Protein AF-A0A672NLZ0-F1 (afdb_monomer)

Radius of gyration: 25.5 Å; Cα contacts (8 Å, |Δi|>4): 510; chains: 1; bounding box: 55×42×99 Å

Mean predicted aligned error: 9.46 Å

Nearest PDB structures (foldseek):
  3jvz-assembly2_B  TM=9.822E-01  e=1.689E-15  Homo sapiens
  8uq8-assembly1_A  TM=9.575E-01  e=1.116E-15  Homo sapiens
  8gbq-assembly1_A  TM=9.726E-01  e=2.712E-15  Homo sapiens
  8uq8-assembly2_a  TM=9.577E-01  e=2.556E-15  Homo sapiens
  8uqd-assembly1_B  TM=9.236E-01  e=5.202E-15  Homo sapiens

Sequence (333 aa):
MYSSMSNSVTIARKLMDSNIVVDAVIVGKADNTVLHGISYVTGGYCFKPENAKVALRLLETETVLSMELRAERTRVPVSSIKTEEDLTEIFATHGYDERPEIKLPAQITEKVARTENVLKKKIRESKSGRFMEKDKRILEELKSLHCDPHPYCSVYPSETDLTFWRIVMKGPPETPYENGTFELYCQFGHDYPVKPPVVRFYTPIYHCNINSVGRICHNIFDRNYSADVTMREILDAVYGLLILPEADDPLDSILAEEFLTSKELYEQAAKDDTAINAHQSMESIEKQYIGESDVEVPPHLVCPLSGKMFIDPVKAKGGYVYERRAIEEHLKT

InterPro domains:
  IPR000608 Ubiquitin-conjugating (UBC), catalytic core domain [PF00179] (137-272)
  IPR000608 Ubiquitin-conjugating (UBC), catalytic core domain [PS50127] (133-279)
  IPR003613 U-box domain [PF04564] (297-332)
  IPR003613 U-box domain [PS51698] (296-333)
  IPR013083 Zinc finger, RING/FYVE/PHD-type [G3DSA:3.30.40.10] (291-333)
  IPR016135 Ubiquitin-conjugating enzyme/RWD-like [G3DSA:3.10.110.10] (127-280)
  IPR016135 Ubiquitin-conjugating enzyme/RWD-like [SSF54495] (134-277)

Structure (mmCIF, N/CA/C/O backbone):
data_AF-A0A672NLZ0-F1
#
_entry.id   AF-A0A672NLZ0-F1
#
loop_
_atom_site.group_PDB
_atom_site.id
_atom_site.type_symbol
_atom_site.label_atom_id
_atom_site.label_alt_id
_atom_site.label_comp_id
_atom_site.label_asym_id
_atom_site.label_entity_id
_atom_site.label_seq_id
_atom_site.pdbx_PDB_ins_code
_atom_site.Cartn_x
_atom_site.Cartn_y
_atom_site.Cartn_z
_atom_site.occupancy
_atom_site.B_iso_or_equiv
_atom_site.auth_seq_id
_atom_site.auth_comp_id
_atom_site.auth_asym_id
_atom_site.auth_atom_id
_atom_site.pdbx_PDB_model_num
ATOM 1 N N . MET A 1 1 ? 5.585 22.380 -51.845 1.00 35.00 1 MET A N 1
ATOM 2 C CA . MET A 1 1 ? 6.293 22.328 -50.550 1.00 35.00 1 MET A CA 1
ATOM 3 C C . MET A 1 1 ? 5.447 21.514 -49.582 1.00 35.00 1 MET A C 1
ATOM 5 O O . MET A 1 1 ? 4.623 22.082 -48.885 1.00 35.00 1 MET A O 1
ATOM 9 N N . TYR A 1 2 ? 5.586 20.190 -49.591 1.00 37.88 2 TYR A N 1
ATOM 10 C CA . TYR A 1 2 ? 5.078 19.345 -48.511 1.00 37.88 2 TYR A CA 1
ATOM 11 C C . TYR A 1 2 ? 6.315 18.841 -47.782 1.00 37.88 2 TYR A C 1
ATOM 13 O O . TYR A 1 2 ? 7.053 18.020 -48.321 1.00 37.88 2 TYR A O 1
ATOM 21 N N . SER A 1 3 ? 6.597 19.424 -46.617 1.00 44.62 3 SER A N 1
ATOM 22 C CA . SER A 1 3 ? 7.550 18.835 -45.684 1.00 44.62 3 SER A CA 1
ATOM 23 C C . SER A 1 3 ? 6.984 17.470 -45.308 1.00 44.62 3 SER A C 1
ATOM 25 O O . SER A 1 3 ? 5.893 17.387 -44.743 1.00 44.62 3 SER A O 1
ATOM 27 N N . SER A 1 4 ? 7.665 16.408 -45.729 1.00 48.19 4 SER A N 1
ATOM 28 C CA . SER A 1 4 ? 7.400 15.045 -45.290 1.00 48.19 4 SER A CA 1
ATOM 29 C C . SER A 1 4 ? 7.586 15.023 -43.776 1.00 48.19 4 SER A C 1
ATOM 31 O O . SER A 1 4 ? 8.718 14.908 -43.313 1.00 48.19 4 SER A O 1
ATOM 33 N N . MET A 1 5 ? 6.504 15.174 -43.002 1.00 53.72 5 MET A N 1
ATOM 34 C CA . MET A 1 5 ? 6.540 14.878 -41.570 1.00 53.72 5 MET A CA 1
ATOM 35 C C . MET A 1 5 ? 7.199 13.508 -41.408 1.00 53.72 5 MET A C 1
ATOM 37 O O . MET A 1 5 ? 6.795 12.557 -42.083 1.00 53.72 5 MET A O 1
ATOM 41 N N . SER A 1 6 ? 8.236 13.420 -40.567 1.00 62.84 6 SER A N 1
ATOM 42 C CA . SER A 1 6 ? 8.883 12.142 -40.262 1.00 62.84 6 SER A CA 1
ATOM 43 C C . SER A 1 6 ? 7.812 11.104 -39.911 1.00 62.84 6 SER A C 1
ATOM 45 O O . SER A 1 6 ? 6.769 11.432 -39.323 1.00 62.84 6 SER A O 1
ATOM 47 N N . ASN A 1 7 ? 8.041 9.851 -40.311 1.00 83.75 7 ASN A N 1
ATOM 48 C CA . ASN A 1 7 ? 7.097 8.761 -40.072 1.00 83.75 7 ASN A CA 1
ATOM 49 C C . ASN A 1 7 ? 6.734 8.679 -38.573 1.00 83.75 7 ASN A C 1
ATOM 51 O O . ASN A 1 7 ? 5.566 8.534 -38.226 1.00 83.75 7 ASN A O 1
ATOM 55 N N . SER A 1 8 ? 7.713 8.910 -37.693 1.00 89.88 8 SER A N 1
ATOM 56 C CA . SER A 1 8 ? 7.569 8.934 -36.231 1.00 89.88 8 SER A CA 1
ATOM 57 C C . SER A 1 8 ? 6.553 9.975 -35.736 1.00 89.88 8 SER A C 1
ATOM 59 O O . SER A 1 8 ? 5.600 9.622 -35.044 1.00 89.88 8 SER A O 1
ATOM 61 N N . VAL A 1 9 ? 6.694 11.241 -36.143 1.00 92.31 9 VAL A N 1
ATOM 62 C CA . VAL A 1 9 ? 5.787 12.346 -35.775 1.00 92.31 9 VAL A CA 1
ATOM 63 C C . VAL A 1 9 ? 4.374 12.090 -36.286 1.00 92.31 9 VAL A C 1
ATOM 65 O O . VAL A 1 9 ? 3.392 12.302 -35.574 1.00 92.31 9 VAL A O 1
ATOM 68 N N . THR A 1 10 ? 4.258 11.602 -37.521 1.00 92.31 10 THR A N 1
ATOM 69 C CA . THR A 1 10 ? 2.957 11.277 -38.117 1.00 92.31 10 THR A CA 1
ATOM 70 C C . THR A 1 10 ? 2.264 10.151 -37.349 1.00 92.31 10 THR A C 1
ATOM 72 O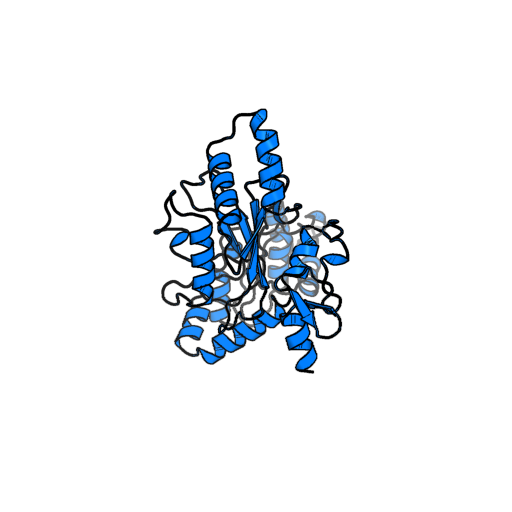 O . THR A 1 10 ? 1.060 10.231 -37.103 1.00 92.31 10 THR A O 1
ATOM 75 N N . ILE A 1 11 ? 3.011 9.116 -36.951 1.00 92.62 11 ILE A N 1
ATOM 76 C CA . ILE A 1 11 ? 2.509 8.015 -36.121 1.00 92.62 11 ILE A CA 1
ATOM 77 C C . ILE A 1 11 ? 2.071 8.540 -34.751 1.00 92.62 11 ILE A C 1
ATOM 79 O O . ILE A 1 11 ? 0.938 8.280 -34.352 1.00 92.62 11 ILE A O 1
ATOM 83 N N . ALA A 1 12 ? 2.916 9.321 -34.071 1.00 93.25 12 ALA A N 1
ATOM 84 C CA . ALA A 1 12 ? 2.621 9.878 -32.752 1.00 93.25 12 ALA A CA 1
ATOM 85 C C . ALA A 1 12 ? 1.300 10.659 -32.754 1.00 93.25 12 ALA A C 1
ATOM 87 O O . ALA A 1 12 ? 0.401 10.373 -31.968 1.00 93.25 12 ALA A O 1
ATOM 88 N N . ARG A 1 13 ? 1.140 11.584 -33.710 1.00 92.88 13 ARG A N 1
ATOM 89 C CA . ARG A 1 13 ? -0.074 12.401 -33.841 1.00 92.88 13 ARG A CA 1
ATOM 90 C C . ARG A 1 13 ? -1.315 11.549 -34.095 1.00 92.88 13 ARG A C 1
ATOM 92 O O . ARG A 1 13 ? -2.328 11.758 -33.442 1.00 92.88 13 ARG A O 1
ATOM 99 N N . LYS A 1 14 ? -1.228 10.545 -34.978 1.00 93.88 14 LYS A N 1
ATOM 100 C CA . LYS A 1 14 ? -2.346 9.622 -35.244 1.00 93.88 14 LYS A CA 1
ATOM 101 C C . LYS A 1 14 ? -2.762 8.831 -34.005 1.00 93.88 14 LYS A C 1
ATOM 103 O O . LYS A 1 14 ? -3.958 8.640 -33.797 1.00 93.88 14 LYS A O 1
ATOM 108 N N . LEU A 1 15 ? -1.801 8.367 -33.206 1.00 94.44 15 LEU A N 1
ATOM 109 C CA . LEU A 1 15 ? -2.075 7.654 -31.956 1.00 94.44 15 LEU A CA 1
ATOM 110 C 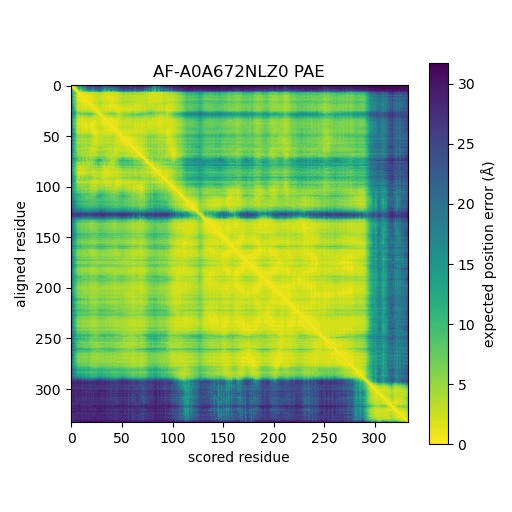C . LEU A 1 15 ? -2.774 8.573 -30.949 1.00 94.44 15 LEU A C 1
ATOM 112 O O . LEU A 1 15 ? -3.808 8.195 -30.402 1.00 94.44 15 LEU A O 1
ATOM 116 N N . MET A 1 16 ? -2.276 9.803 -30.784 1.00 92.50 16 MET A N 1
ATOM 117 C CA . MET A 1 16 ? -2.886 10.806 -29.907 1.00 92.50 16 MET A CA 1
ATOM 118 C C . MET A 1 16 ? -4.312 11.173 -30.350 1.00 92.50 16 MET A C 1
ATOM 120 O O . MET A 1 16 ? -5.226 11.148 -29.528 1.00 92.50 16 MET A O 1
ATOM 124 N N . ASP A 1 17 ? -4.519 11.448 -31.643 1.00 93.38 17 ASP A N 1
ATOM 125 C CA . ASP A 1 17 ? -5.833 11.777 -32.219 1.00 93.38 17 ASP A CA 1
ATOM 126 C C . ASP A 1 17 ? -6.831 10.615 -32.071 1.00 93.38 17 ASP A C 1
ATOM 128 O O . ASP A 1 17 ? -8.032 10.831 -31.916 1.00 93.38 17 ASP A O 1
ATOM 132 N N . SER A 1 18 ? -6.332 9.375 -32.080 1.00 94.69 18 SER A N 1
ATOM 133 C CA . SER A 1 18 ? -7.137 8.160 -31.897 1.00 94.69 18 SER A CA 1
ATOM 134 C C . SER A 1 18 ? -7.310 7.759 -30.428 1.00 94.69 18 SER A C 1
ATOM 136 O O . SER A 1 18 ? -7.920 6.726 -30.159 1.00 94.69 18 SER A O 1
ATOM 138 N N . ASN A 1 19 ? -6.782 8.542 -29.478 1.00 91.50 19 ASN A N 1
ATOM 139 C CA . ASN A 1 19 ? -6.776 8.226 -28.048 1.00 91.50 19 ASN A CA 1
ATOM 140 C C . ASN A 1 19 ? -6.149 6.848 -27.728 1.00 91.50 19 ASN A C 1
ATOM 142 O O . ASN A 1 19 ? -6.599 6.143 -26.825 1.00 91.50 19 ASN A O 1
ATOM 146 N N . ILE A 1 20 ? -5.120 6.456 -28.484 1.00 92.69 20 ILE A N 1
ATOM 147 C CA . ILE A 1 20 ? -4.376 5.210 -28.279 1.00 92.69 20 ILE A CA 1
ATOM 148 C C . ILE A 1 20 ? -3.151 5.514 -27.422 1.00 92.69 20 ILE A C 1
ATOM 150 O O . ILE A 1 20 ? -2.312 6.327 -27.806 1.00 92.69 20 ILE A O 1
ATOM 154 N N . VAL A 1 21 ? -3.049 4.826 -26.287 1.00 92.00 21 VAL A N 1
ATOM 155 C CA . VAL A 1 21 ? -1.892 4.871 -25.388 1.00 92.00 21 VAL A CA 1
ATOM 156 C C . VAL A 1 21 ? -0.903 3.783 -25.794 1.00 92.00 21 VAL A C 1
ATOM 158 O O . VAL A 1 21 ? -1.310 2.648 -26.042 1.00 92.00 21 VAL A O 1
ATOM 161 N N . VAL A 1 22 ? 0.385 4.123 -25.875 1.00 93.00 22 VAL A N 1
ATOM 162 C CA . VAL A 1 22 ? 1.449 3.169 -26.208 1.00 93.00 22 VAL A CA 1
ATOM 163 C C . VAL A 1 22 ? 2.434 3.073 -25.058 1.00 93.00 22 VAL A C 1
ATOM 165 O O . VAL A 1 22 ? 3.076 4.061 -24.715 1.00 93.00 22 VAL A O 1
ATOM 168 N N . ASP A 1 23 ? 2.590 1.865 -24.524 1.00 93.88 23 ASP A N 1
ATOM 169 C CA . ASP A 1 23 ? 3.724 1.524 -23.673 1.00 93.88 23 ASP A CA 1
ATOM 170 C C . ASP A 1 23 ? 4.810 0.832 -24.503 1.00 93.88 23 ASP A C 1
ATOM 172 O O . ASP A 1 23 ? 4.516 0.045 -25.409 1.00 93.88 23 ASP A O 1
ATOM 176 N N . ALA A 1 24 ? 6.070 1.097 -24.177 1.00 94.06 24 ALA A N 1
ATOM 177 C CA . ALA A 1 24 ? 7.224 0.495 -24.826 1.00 94.06 24 ALA A CA 1
ATOM 178 C C . ALA A 1 24 ? 8.166 -0.134 -23.798 1.00 94.06 24 ALA A C 1
ATOM 180 O O . ALA A 1 24 ? 8.441 0.435 -22.747 1.00 94.06 24 ALA A O 1
ATOM 181 N N . VAL A 1 25 ? 8.713 -1.301 -24.133 1.00 93.69 25 VAL A N 1
ATOM 182 C CA . VAL A 1 25 ? 9.798 -1.937 -23.379 1.00 93.69 25 VAL A CA 1
ATOM 183 C C . VAL A 1 25 ? 10.977 -2.105 -24.327 1.00 93.69 25 VAL A C 1
ATOM 185 O O . VAL A 1 25 ? 10.913 -2.870 -25.291 1.00 93.69 25 VAL A O 1
ATOM 188 N N . ILE A 1 26 ? 12.050 -1.358 -24.084 1.00 92.25 26 ILE A N 1
ATOM 189 C CA . ILE A 1 26 ? 13.257 -1.383 -24.904 1.00 92.25 26 ILE A CA 1
ATOM 190 C C . ILE A 1 26 ? 14.138 -2.545 -24.458 1.00 92.25 26 ILE A C 1
ATOM 192 O O . ILE A 1 26 ? 14.679 -2.549 -23.355 1.00 92.25 26 ILE A O 1
ATOM 196 N N . VAL A 1 27 ? 14.313 -3.522 -25.347 1.00 89.62 27 VAL A N 1
ATOM 197 C CA . VAL A 1 27 ? 15.207 -4.663 -25.132 1.00 89.62 27 VAL A CA 1
ATOM 198 C C . VAL A 1 27 ? 16.493 -4.450 -25.926 1.00 89.62 27 VAL A C 1
ATOM 200 O O . VAL A 1 27 ? 16.474 -4.381 -27.154 1.00 89.62 27 VAL A O 1
ATOM 203 N N . GLY A 1 28 ? 17.626 -4.369 -25.227 1.00 85.62 28 GLY A N 1
ATOM 204 C CA . GLY A 1 28 ? 18.952 -4.244 -25.832 1.00 85.62 28 GLY A CA 1
ATOM 205 C C . GLY A 1 28 ? 19.757 -3.058 -25.305 1.00 85.62 28 GLY A C 1
ATOM 206 O O . GLY A 1 28 ? 19.356 -2.355 -24.384 1.00 85.62 28 GLY A O 1
ATOM 207 N N . LYS A 1 29 ? 20.943 -2.849 -25.890 1.00 84.19 29 LYS A N 1
ATOM 208 C CA . LYS A 1 29 ? 21.896 -1.827 -25.422 1.00 84.19 29 LYS A CA 1
ATOM 209 C C . LYS A 1 29 ? 21.598 -0.427 -25.961 1.00 84.19 29 LYS A C 1
ATOM 211 O O . LYS A 1 29 ? 21.899 0.553 -25.288 1.00 84.19 29 LYS A O 1
ATOM 216 N N . ALA A 1 30 ? 21.012 -0.333 -27.154 1.00 85.88 30 ALA A N 1
ATOM 217 C CA . ALA A 1 30 ? 20.732 0.942 -27.806 1.00 85.88 30 ALA A CA 1
ATOM 218 C C . ALA A 1 30 ? 19.633 1.722 -27.070 1.00 85.88 30 ALA A C 1
ATOM 220 O O . ALA A 1 30 ? 18.714 1.132 -26.500 1.00 85.88 30 ALA A O 1
ATOM 221 N N . ASP A 1 31 ? 19.741 3.047 -27.072 1.00 87.12 31 ASP A N 1
ATOM 222 C CA . ASP A 1 31 ? 18.651 3.926 -26.658 1.00 87.12 31 ASP A CA 1
ATOM 223 C C . ASP A 1 31 ? 17.711 4.210 -27.822 1.00 87.12 31 ASP A C 1
ATOM 225 O O . ASP A 1 31 ? 18.134 4.265 -28.978 1.00 87.12 31 ASP A O 1
ATOM 229 N N . ASN A 1 32 ? 16.429 4.394 -27.513 1.00 89.81 32 ASN A N 1
ATOM 230 C CA . ASN A 1 32 ? 15.434 4.806 -28.493 1.00 89.81 32 ASN A CA 1
ATOM 231 C C . ASN A 1 32 ? 14.605 5.967 -27.939 1.00 89.81 32 ASN A C 1
ATOM 233 O O . ASN A 1 32 ? 13.499 5.796 -27.424 1.00 89.81 32 ASN A O 1
ATOM 237 N N . THR A 1 33 ? 15.178 7.162 -28.056 1.00 92.31 33 THR A N 1
ATOM 238 C CA . THR A 1 33 ? 14.593 8.412 -27.556 1.00 92.31 33 THR A CA 1
ATOM 239 C C . THR A 1 33 ? 13.315 8.794 -28.304 1.00 92.31 33 THR A C 1
ATOM 241 O O . THR A 1 33 ? 12.409 9.372 -27.710 1.00 92.31 33 THR A O 1
ATOM 244 N N . VAL A 1 34 ? 13.192 8.408 -29.579 1.00 92.62 34 VAL A N 1
ATOM 245 C CA . VAL A 1 34 ? 11.989 8.643 -30.390 1.00 92.62 34 VAL A CA 1
ATOM 246 C C . VAL A 1 34 ? 10.827 7.779 -29.904 1.00 92.62 34 VAL A C 1
ATOM 248 O O . VAL A 1 34 ? 9.740 8.298 -29.671 1.00 92.62 34 VAL A O 1
ATOM 251 N N . LEU A 1 35 ? 11.037 6.473 -29.707 1.00 92.56 35 LEU A N 1
ATOM 252 C CA . LEU A 1 35 ? 10.001 5.572 -29.187 1.00 92.56 35 LEU A CA 1
ATOM 253 C C . LEU A 1 35 ? 9.605 5.936 -27.750 1.00 92.56 35 LEU A C 1
ATOM 255 O O . LEU A 1 35 ? 8.423 5.877 -27.406 1.00 92.56 35 LEU A O 1
ATOM 259 N N . HIS A 1 36 ? 10.571 6.385 -26.943 1.00 94.06 36 HIS A N 1
ATOM 260 C CA . HIS A 1 36 ? 10.286 7.001 -25.652 1.00 94.06 36 HIS A CA 1
ATOM 261 C C . HIS A 1 36 ? 9.351 8.211 -25.802 1.00 94.06 36 HIS A C 1
ATOM 263 O O . HIS A 1 36 ? 8.292 8.244 -25.179 1.00 94.06 36 HIS A O 1
ATOM 269 N N . GLY A 1 37 ? 9.694 9.166 -26.674 1.00 93.00 37 GLY A N 1
ATOM 270 C CA . GLY A 1 37 ? 8.865 10.340 -26.943 1.00 93.00 37 GLY A CA 1
ATOM 271 C C . GLY A 1 37 ? 7.445 9.975 -27.381 1.00 93.00 37 GLY A C 1
ATOM 272 O O . GLY A 1 37 ? 6.489 10.534 -26.855 1.00 93.00 37 GLY A O 1
ATOM 273 N N . ILE A 1 38 ? 7.287 8.994 -28.279 1.00 93.81 38 ILE A N 1
ATOM 274 C CA . ILE A 1 38 ? 5.971 8.502 -28.731 1.00 93.81 38 ILE A CA 1
ATOM 275 C C . ILE A 1 38 ? 5.153 7.942 -27.558 1.00 93.81 38 ILE A C 1
ATOM 277 O O . ILE A 1 38 ? 3.973 8.270 -27.413 1.00 93.81 38 ILE A O 1
ATOM 281 N N . SER A 1 39 ? 5.771 7.117 -26.713 1.00 94.12 39 SER A N 1
ATOM 282 C CA . SER A 1 39 ? 5.097 6.526 -25.549 1.00 94.12 39 SER A CA 1
ATOM 283 C C . SER A 1 39 ? 4.640 7.625 -24.586 1.00 94.12 39 SER A C 1
ATOM 285 O O . SER A 1 39 ? 3.473 7.682 -24.211 1.00 94.12 39 SER A O 1
ATOM 287 N N . TYR A 1 40 ? 5.515 8.592 -24.302 1.00 92.81 40 TYR A N 1
ATOM 288 C CA . TYR A 1 40 ? 5.210 9.713 -23.418 1.00 92.81 40 TYR A CA 1
ATOM 289 C C . TYR A 1 40 ? 4.053 10.586 -23.931 1.00 92.81 40 TYR A C 1
ATOM 291 O O . TYR A 1 40 ? 3.097 10.841 -23.199 1.00 92.81 40 TYR A O 1
ATOM 299 N N . VAL A 1 41 ? 4.088 11.034 -25.194 1.00 92.44 41 VAL A N 1
ATOM 300 C CA . VAL A 1 41 ? 3.054 11.949 -25.729 1.00 92.44 41 VAL A CA 1
ATOM 301 C C . VAL A 1 41 ? 1.689 11.282 -25.870 1.00 92.44 41 VAL A C 1
ATOM 303 O O . VAL A 1 41 ? 0.662 11.955 -25.795 1.00 92.44 41 VAL A O 1
ATOM 306 N N . THR A 1 42 ? 1.662 9.959 -26.037 1.00 92.38 42 THR A N 1
ATOM 307 C CA . THR A 1 42 ? 0.418 9.179 -26.021 1.00 92.38 42 THR A CA 1
ATOM 308 C C . THR A 1 42 ? -0.087 8.900 -24.601 1.00 92.38 42 THR A C 1
ATOM 310 O O . THR A 1 42 ? -1.201 8.410 -24.439 1.00 92.38 42 THR A O 1
ATOM 313 N N . GLY A 1 43 ? 0.677 9.273 -23.567 1.00 90.50 43 GLY A N 1
ATOM 314 C CA . GLY A 1 43 ? 0.341 9.078 -22.156 1.00 90.50 43 GLY A CA 1
ATOM 315 C C . GLY A 1 43 ? 0.707 7.696 -21.609 1.00 90.50 43 GLY A C 1
ATOM 316 O O . GLY A 1 43 ? 0.232 7.334 -20.534 1.00 90.50 43 GLY A O 1
ATOM 317 N N . GLY A 1 44 ? 1.503 6.922 -22.346 1.00 92.19 44 GLY A N 1
ATOM 318 C CA . GLY A 1 44 ? 2.040 5.639 -21.910 1.00 92.19 44 GLY A CA 1
ATOM 319 C C . GLY A 1 44 ? 3.423 5.782 -21.288 1.00 92.19 44 GLY A C 1
ATOM 320 O O . GLY A 1 44 ? 3.870 6.889 -20.977 1.00 92.19 44 GLY A O 1
ATOM 321 N N . TYR A 1 45 ? 4.086 4.651 -21.083 1.00 93.38 45 TYR A N 1
ATOM 322 C CA . TYR A 1 45 ? 5.367 4.543 -20.391 1.00 93.38 45 TYR A CA 1
ATOM 323 C C . TYR A 1 45 ? 6.409 3.857 -21.267 1.00 93.38 45 TYR A C 1
ATOM 325 O O . TYR A 1 45 ? 6.086 2.974 -22.059 1.00 93.38 45 TYR A O 1
ATOM 333 N N . CYS A 1 46 ? 7.670 4.243 -21.125 1.00 94.44 46 CYS A N 1
ATOM 334 C CA . CYS A 1 46 ? 8.769 3.630 -21.855 1.00 94.44 46 CYS A CA 1
ATOM 335 C C . CYS A 1 46 ? 9.839 3.141 -20.885 1.00 94.44 46 CYS A C 1
ATOM 337 O O . CYS A 1 46 ? 10.534 3.932 -20.254 1.00 94.44 46 CYS A O 1
ATOM 339 N N . PHE A 1 47 ? 9.985 1.825 -20.808 1.00 94.81 47 PHE A N 1
ATOM 340 C CA . PHE A 1 47 ? 10.874 1.142 -19.880 1.00 94.81 47 PHE A CA 1
ATOM 341 C C . PHE A 1 47 ? 12.114 0.624 -20.602 1.00 94.81 47 PHE A C 1
ATOM 343 O O . PHE A 1 47 ? 12.039 0.188 -21.754 1.00 94.81 47 PHE A O 1
ATOM 350 N N . LYS A 1 48 ? 13.246 0.573 -19.901 1.00 94.38 48 LYS A N 1
ATOM 351 C CA . LYS A 1 48 ? 14.463 -0.099 -20.375 1.00 94.38 48 LYS A CA 1
ATOM 352 C C . LYS A 1 48 ? 15.034 -0.976 -19.256 1.00 94.38 48 LYS A C 1
ATOM 354 O O . LYS A 1 48 ? 15.953 -0.552 -18.560 1.00 94.38 48 LYS A O 1
ATOM 359 N N . PRO A 1 49 ? 14.474 -2.179 -19.036 1.00 92.62 49 PRO A N 1
ATOM 360 C CA . PRO A 1 49 ? 14.953 -3.060 -17.980 1.00 92.62 49 PRO A CA 1
ATOM 361 C C . PRO A 1 49 ? 16.393 -3.508 -18.264 1.00 92.62 49 PRO A C 1
ATOM 363 O O . PRO A 1 49 ? 16.711 -3.966 -19.361 1.00 92.62 49 PRO A O 1
ATOM 366 N N . GLU A 1 50 ? 17.265 -3.409 -17.261 1.00 90.00 50 GLU A N 1
ATOM 367 C CA . GLU A 1 50 ? 18.698 -3.709 -17.410 1.00 90.00 50 GLU A CA 1
ATOM 368 C C . GLU A 1 50 ? 18.993 -5.206 -17.575 1.00 90.00 50 GLU A C 1
ATOM 370 O O . GLU A 1 50 ? 20.014 -5.602 -18.140 1.00 90.00 50 GLU A O 1
ATOM 375 N N . ASN A 1 51 ? 18.106 -6.057 -17.058 1.00 89.75 51 ASN A N 1
ATOM 376 C CA . ASN A 1 51 ? 18.248 -7.506 -17.067 1.00 89.75 51 ASN A CA 1
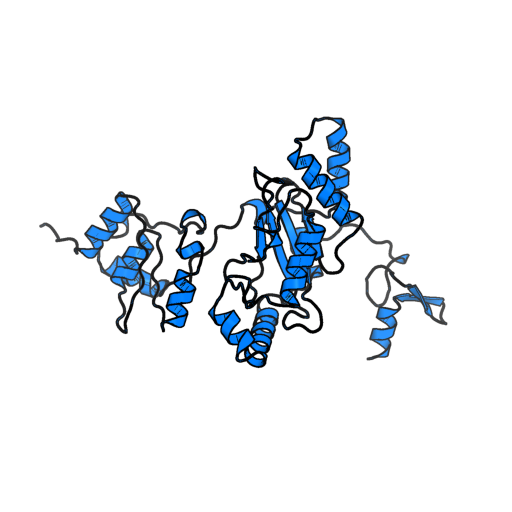ATOM 377 C C . ASN A 1 51 ? 16.871 -8.194 -16.994 1.00 89.75 51 ASN A C 1
ATOM 379 O O . ASN A 1 51 ? 15.842 -7.558 -16.756 1.00 89.75 51 ASN A O 1
ATOM 383 N N . ALA A 1 52 ? 16.857 -9.516 -17.191 1.00 87.25 52 ALA A N 1
ATOM 384 C CA . ALA A 1 52 ? 15.627 -10.311 -17.201 1.00 87.25 52 ALA A CA 1
ATOM 385 C C . ALA A 1 52 ? 14.845 -10.233 -15.876 1.00 87.25 52 ALA A C 1
ATOM 387 O O . ALA A 1 52 ? 13.620 -10.223 -15.891 1.00 87.25 52 ALA A O 1
ATOM 388 N N . LYS A 1 53 ? 15.548 -10.119 -14.743 1.00 85.19 53 LYS A N 1
ATOM 389 C CA . LYS A 1 53 ? 14.964 -10.022 -13.400 1.00 85.19 53 LYS A CA 1
ATOM 390 C C . LYS A 1 53 ? 14.143 -8.733 -13.244 1.00 85.19 53 LYS A C 1
ATOM 392 O O . LYS A 1 53 ? 12.998 -8.781 -12.808 1.00 85.19 53 LYS A O 1
ATOM 397 N N . VAL A 1 54 ? 14.689 -7.596 -13.682 1.00 87.06 54 VAL A N 1
ATOM 398 C CA . VAL A 1 54 ? 13.975 -6.303 -13.700 1.00 87.06 54 VAL A CA 1
ATOM 399 C C . VAL A 1 54 ? 12.796 -6.334 -14.677 1.00 87.06 54 VAL A C 1
ATOM 401 O O . VAL A 1 54 ? 11.717 -5.845 -14.352 1.00 87.06 54 VAL A O 1
ATOM 404 N N . ALA A 1 55 ? 12.970 -6.947 -15.852 1.00 88.44 55 ALA A N 1
ATOM 405 C CA . ALA A 1 55 ? 11.900 -7.061 -16.843 1.00 88.44 55 ALA A CA 1
ATOM 406 C C . ALA A 1 55 ? 10.703 -7.882 -16.331 1.00 88.44 55 ALA A C 1
ATOM 408 O O . ALA A 1 55 ? 9.560 -7.496 -16.563 1.00 88.44 55 ALA A O 1
ATOM 409 N N . LEU A 1 56 ? 10.952 -8.987 -15.619 1.00 85.19 56 LEU A N 1
ATOM 410 C CA . LEU A 1 56 ? 9.893 -9.810 -15.027 1.00 85.19 56 LEU A CA 1
ATOM 411 C C . LEU A 1 56 ? 9.112 -9.038 -13.956 1.00 85.19 56 LEU A C 1
ATOM 413 O O . LEU A 1 56 ? 7.892 -8.960 -14.058 1.00 85.19 56 LEU A O 1
ATOM 417 N N . ARG A 1 57 ? 9.799 -8.363 -13.021 1.00 83.94 57 ARG A N 1
ATOM 418 C CA . ARG A 1 57 ? 9.147 -7.517 -11.997 1.00 83.94 57 ARG A CA 1
ATOM 419 C C . ARG A 1 57 ? 8.253 -6.440 -12.595 1.00 83.94 57 ARG A C 1
ATOM 421 O O . ARG A 1 57 ? 7.162 -6.166 -12.095 1.00 83.94 57 ARG A O 1
ATOM 428 N N . LEU A 1 58 ? 8.718 -5.817 -13.676 1.00 88.12 58 LEU A N 1
ATOM 429 C CA . LEU A 1 58 ? 7.937 -4.819 -14.392 1.00 88.12 58 LEU A CA 1
ATOM 430 C C . LEU A 1 58 ? 6.633 -5.428 -14.931 1.00 88.12 58 LEU A C 1
ATOM 432 O O . LEU A 1 58 ? 5.567 -4.848 -14.750 1.00 88.12 58 LEU A O 1
ATOM 436 N N . LEU A 1 59 ? 6.702 -6.605 -15.556 1.00 86.56 59 LEU A N 1
ATOM 437 C CA . LEU A 1 59 ? 5.528 -7.283 -16.115 1.00 86.56 59 LEU A CA 1
ATOM 438 C C . LEU A 1 59 ? 4.583 -7.852 -15.046 1.00 86.56 59 LEU A C 1
ATOM 440 O O . LEU A 1 59 ? 3.398 -8.007 -15.317 1.00 86.56 59 LEU A O 1
ATOM 444 N N . GLU A 1 60 ? 5.074 -8.121 -13.839 1.00 83.62 60 GLU A N 1
ATOM 445 C CA . GLU A 1 60 ? 4.257 -8.527 -12.685 1.00 83.62 60 GLU A CA 1
ATOM 446 C C . GLU A 1 60 ? 3.539 -7.336 -12.012 1.00 83.62 60 GLU A C 1
ATOM 448 O O . GLU A 1 60 ? 2.651 -7.520 -11.177 1.00 83.62 60 GLU A O 1
ATOM 453 N N . THR A 1 61 ? 3.879 -6.094 -12.376 1.00 85.12 61 THR A N 1
ATOM 454 C CA . THR A 1 61 ? 3.312 -4.893 -11.751 1.00 85.12 61 THR A CA 1
ATOM 455 C C . THR A 1 61 ? 1.887 -4.617 -12.244 1.00 85.12 61 THR A C 1
ATOM 457 O O . THR A 1 61 ? 1.634 -4.428 -13.432 1.00 85.12 61 THR A O 1
ATOM 460 N N . GLU A 1 62 ? 0.930 -4.492 -11.322 1.00 87.00 62 GLU A N 1
ATOM 461 C CA . GLU A 1 62 ? -0.491 -4.302 -11.660 1.00 87.00 62 GLU A CA 1
ATOM 462 C C . GLU A 1 62 ? -0.767 -3.032 -12.463 1.00 87.00 62 GLU A C 1
ATOM 464 O O . GLU A 1 62 ? -1.615 -3.036 -13.352 1.00 87.00 62 GLU A O 1
ATOM 469 N N . THR A 1 63 ? -0.045 -1.948 -12.178 1.00 90.25 63 THR A N 1
ATOM 470 C CA . THR A 1 63 ? -0.186 -0.701 -12.931 1.00 90.25 63 THR A CA 1
ATOM 471 C C . THR A 1 63 ? 0.388 -0.826 -14.337 1.00 90.25 63 THR A C 1
ATOM 473 O O . THR A 1 63 ? -0.058 -0.108 -15.219 1.00 90.25 63 THR A O 1
ATOM 476 N N . VAL A 1 64 ? 1.294 -1.770 -14.612 1.00 90.06 64 VAL A N 1
ATOM 477 C CA . VAL A 1 64 ? 1.694 -2.110 -15.988 1.00 90.06 64 VAL A CA 1
ATOM 478 C C . VAL A 1 64 ? 0.578 -2.895 -16.677 1.00 90.06 64 VAL A C 1
ATOM 480 O O . VAL A 1 64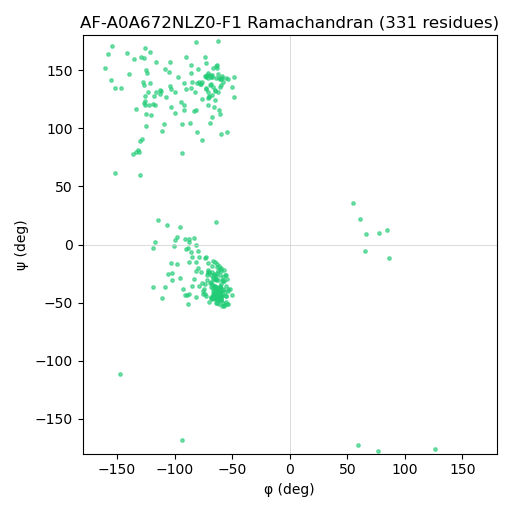 ? 0.223 -2.573 -17.809 1.00 90.06 64 VAL A O 1
ATOM 483 N N . LEU A 1 65 ? -0.036 -3.852 -15.979 1.00 88.62 65 LEU A N 1
ATOM 484 C CA . LEU A 1 65 ? -1.060 -4.746 -16.532 1.00 88.62 65 LEU A CA 1
ATOM 485 C C . LEU A 1 65 ? -2.454 -4.114 -16.688 1.00 88.62 65 LEU A C 1
ATOM 487 O O . LEU A 1 65 ? -3.241 -4.578 -17.510 1.00 88.62 65 LEU A O 1
ATOM 491 N N . SER A 1 66 ? -2.775 -3.069 -15.922 1.00 89.31 66 SER A N 1
ATOM 492 C CA . SER A 1 66 ? -4.080 -2.404 -15.951 1.00 89.31 66 SER A CA 1
ATOM 493 C C . SER A 1 66 ? -3.947 -0.887 -15.998 1.00 89.31 66 SER A C 1
ATOM 495 O O . SER A 1 66 ? -3.494 -0.247 -15.048 1.00 89.31 66 SER A O 1
ATOM 497 N N . MET A 1 67 ? -4.419 -0.294 -17.098 1.00 87.56 67 MET A N 1
ATOM 498 C CA . MET A 1 67 ? -4.475 1.161 -17.255 1.00 87.56 67 MET A CA 1
ATOM 499 C C . MET A 1 67 ? -5.414 1.838 -16.250 1.00 87.56 67 MET A C 1
ATOM 501 O O . MET A 1 67 ? -5.168 2.979 -15.875 1.00 87.56 67 MET A O 1
ATOM 505 N N . GLU A 1 68 ? -6.468 1.157 -15.793 1.00 87.94 68 GLU A N 1
ATOM 506 C CA . GLU A 1 68 ? -7.444 1.718 -14.843 1.00 87.94 68 GLU A CA 1
ATOM 507 C C . GLU A 1 68 ? -6.826 2.005 -13.469 1.00 87.94 68 GLU A C 1
ATOM 509 O O . GLU A 1 68 ? -7.296 2.878 -12.738 1.00 87.94 68 GLU A O 1
ATOM 514 N N . LEU A 1 69 ? -5.750 1.286 -13.136 1.00 87.69 69 LEU A N 1
ATOM 515 C CA . LEU A 1 69 ? -5.003 1.456 -11.897 1.00 87.69 69 LEU A CA 1
ATOM 516 C C . LEU A 1 69 ? -3.934 2.546 -11.993 1.00 87.69 69 LEU A C 1
ATOM 518 O O . LEU A 1 69 ? -3.312 2.837 -10.977 1.00 87.69 69 LEU A O 1
ATOM 522 N N . ARG A 1 70 ? -3.682 3.138 -13.169 1.00 90.62 70 ARG A N 1
ATOM 523 C CA . ARG A 1 70 ? -2.619 4.138 -13.353 1.00 90.62 70 ARG A CA 1
ATOM 524 C C . ARG A 1 70 ? -3.086 5.535 -12.975 1.00 90.62 70 ARG A C 1
ATOM 526 O O . ARG A 1 70 ? -4.196 5.945 -13.323 1.00 90.62 70 ARG A O 1
ATOM 533 N N . ALA A 1 71 ? -2.208 6.290 -12.324 1.00 87.94 71 ALA A N 1
ATOM 534 C CA . ALA A 1 71 ? -2.376 7.729 -12.201 1.00 87.94 71 ALA A CA 1
ATOM 535 C C . ALA A 1 71 ? -2.441 8.370 -13.599 1.00 87.94 71 ALA A C 1
ATOM 537 O O . ALA A 1 71 ? -1.797 7.921 -14.550 1.00 87.94 71 ALA A O 1
ATOM 538 N N . GLU A 1 72 ? -3.251 9.417 -13.738 1.00 83.19 72 GLU A N 1
ATOM 539 C CA . GLU A 1 72 ? -3.414 10.100 -15.018 1.00 83.19 72 GLU A CA 1
ATOM 540 C C . GLU A 1 72 ? -2.136 10.878 -15.362 1.00 83.19 72 GLU A C 1
ATOM 542 O O . GLU A 1 72 ? -1.729 11.773 -14.622 1.00 83.19 72 GLU A O 1
ATOM 547 N N . ARG A 1 73 ? -1.498 10.561 -16.500 1.00 83.44 73 ARG A N 1
ATOM 548 C CA . ARG A 1 73 ? -0.390 11.373 -17.026 1.00 83.44 73 ARG A CA 1
ATOM 549 C C . ARG A 1 73 ? -0.929 12.616 -17.729 1.00 83.44 73 ARG A C 1
ATOM 551 O O . ARG A 1 73 ? -1.890 12.550 -18.501 1.00 83.44 73 ARG A O 1
ATOM 558 N N . THR A 1 74 ? -0.246 13.740 -17.532 1.00 77.25 74 THR A N 1
ATOM 559 C CA . THR A 1 74 ? -0.504 14.973 -18.281 1.00 77.25 74 THR A CA 1
ATOM 560 C C . THR A 1 74 ? -0.250 14.735 -19.764 1.00 77.25 74 THR A C 1
ATOM 562 O O . THR A 1 74 ? 0.876 14.477 -20.184 1.00 77.25 74 THR A O 1
ATOM 565 N N . ARG A 1 75 ? -1.303 14.842 -20.577 1.00 78.06 75 ARG A N 1
ATOM 566 C CA . ARG A 1 75 ? -1.184 14.705 -22.028 1.00 78.06 75 ARG A CA 1
ATOM 567 C C . ARG A 1 75 ? -0.724 16.010 -22.649 1.00 78.06 75 ARG A C 1
ATOM 569 O O . ARG A 1 75 ? -1.295 17.072 -22.401 1.00 78.06 75 ARG A O 1
ATOM 576 N N . VAL A 1 76 ? 0.282 15.909 -23.504 1.00 81.81 76 VAL A N 1
ATOM 577 C CA . VAL A 1 76 ? 0.771 17.045 -24.278 1.00 81.81 76 VAL A CA 1
ATOM 578 C C . VAL A 1 76 ? -0.209 17.332 -25.434 1.00 81.81 76 VAL A C 1
ATOM 580 O O . VAL A 1 76 ? -0.716 16.388 -26.043 1.00 81.81 76 VAL A O 1
ATOM 583 N N . PRO A 1 77 ? -0.517 18.600 -25.770 1.00 84.12 77 PRO A N 1
ATOM 584 C CA . PRO A 1 77 ? -1.373 18.912 -26.913 1.00 84.12 77 PRO A CA 1
ATOM 585 C C . PRO A 1 77 ? -0.782 18.404 -28.234 1.00 84.12 77 PRO A C 1
ATOM 587 O O . PRO A 1 77 ? 0.375 18.666 -28.538 1.00 84.12 77 PRO A O 1
ATOM 590 N N . VAL A 1 78 ? -1.595 17.787 -29.099 1.00 82.44 78 VAL A N 1
ATOM 591 C CA . VAL A 1 78 ? -1.146 17.279 -30.418 1.00 82.44 78 VAL A CA 1
ATOM 592 C C . VAL A 1 78 ? -0.473 18.369 -31.270 1.00 82.44 78 VAL A C 1
ATOM 594 O O . VAL A 1 78 ? 0.403 18.104 -32.093 1.00 82.44 78 VAL A O 1
ATOM 597 N N . SER A 1 79 ? -0.864 19.632 -31.090 1.00 84.12 79 SER A N 1
ATOM 598 C CA . SER A 1 79 ? -0.291 20.780 -31.798 1.00 84.12 79 SER A CA 1
ATOM 599 C C . SER A 1 79 ? 1.162 21.098 -31.430 1.00 84.12 79 SER A C 1
ATOM 601 O O . SER A 1 79 ? 1.812 21.820 -32.190 1.00 84.12 79 SER A O 1
ATOM 603 N N . SER A 1 80 ? 1.666 20.616 -30.290 1.00 85.56 80 SER A N 1
ATOM 604 C CA . SER A 1 80 ? 3.043 20.882 -29.863 1.00 85.56 80 SER A CA 1
ATOM 605 C C . SER A 1 80 ? 4.063 19.966 -30.535 1.00 85.56 80 SER A C 1
ATOM 607 O O . SER A 1 80 ? 5.216 20.355 -30.619 1.00 85.56 80 SER A O 1
ATOM 609 N N . ILE A 1 81 ? 3.652 18.795 -31.033 1.00 89.25 81 ILE A N 1
ATOM 610 C CA . ILE A 1 81 ? 4.551 17.826 -31.671 1.00 89.25 81 ILE A CA 1
ATOM 611 C C . ILE A 1 81 ? 4.560 18.067 -33.183 1.00 89.25 81 ILE A C 1
ATOM 613 O O . ILE A 1 81 ? 3.596 17.739 -33.895 1.00 89.25 81 ILE A O 1
ATOM 617 N N . LYS A 1 82 ? 5.633 18.685 -33.676 1.00 89.25 82 LYS A N 1
ATOM 618 C CA . LYS A 1 82 ? 5.810 19.099 -35.075 1.00 89.25 82 LYS A CA 1
ATOM 619 C C . LYS A 1 82 ? 6.998 18.414 -35.736 1.00 89.25 82 LYS A C 1
ATOM 621 O O . LYS A 1 82 ? 6.902 18.096 -36.923 1.00 89.25 82 LYS A O 1
ATOM 626 N N . THR A 1 83 ? 8.083 18.196 -35.003 1.00 90.94 83 THR A N 1
ATOM 627 C CA . THR A 1 83 ? 9.316 17.595 -35.512 1.00 90.94 83 THR A CA 1
ATOM 628 C C . THR A 1 83 ? 9.740 16.387 -34.680 1.00 90.94 83 THR A C 1
ATOM 630 O O . THR A 1 83 ? 9.141 16.072 -33.653 1.00 90.94 83 THR A O 1
ATOM 633 N N . GLU A 1 84 ? 10.720 15.636 -35.182 1.00 89.25 84 GLU A N 1
ATOM 634 C CA . GLU A 1 84 ? 11.248 14.477 -34.457 1.00 89.25 84 GLU A CA 1
ATOM 635 C C . GLU A 1 84 ? 12.080 14.920 -33.251 1.00 89.25 84 GLU A C 1
ATOM 637 O O . GLU A 1 84 ? 12.058 14.255 -32.217 1.00 89.25 84 GLU A O 1
ATOM 642 N N . GLU A 1 85 ? 12.724 16.086 -33.346 1.00 90.00 85 GLU A N 1
ATOM 643 C CA . GLU A 1 85 ? 13.435 16.717 -32.239 1.00 90.00 85 GLU A CA 1
ATOM 644 C C . GLU A 1 85 ? 12.510 16.903 -31.028 1.00 90.00 85 GLU A C 1
ATOM 646 O O . GLU A 1 85 ? 12.892 16.488 -29.934 1.00 90.00 85 GLU A O 1
ATOM 651 N N . ASP A 1 86 ? 11.264 17.363 -31.233 1.00 90.12 86 ASP A N 1
ATOM 652 C CA . ASP A 1 86 ? 10.259 17.510 -30.165 1.00 90.12 86 ASP A CA 1
ATOM 653 C C . ASP A 1 86 ? 10.030 16.195 -29.393 1.00 90.12 86 ASP A C 1
ATOM 655 O O . ASP A 1 86 ? 9.801 16.210 -28.187 1.00 90.12 86 ASP A O 1
ATOM 659 N N . LEU A 1 87 ? 10.085 15.041 -30.072 1.00 89.62 87 LEU A N 1
ATOM 660 C CA . LEU A 1 87 ? 9.940 13.727 -29.432 1.00 89.62 87 LEU A CA 1
ATOM 661 C C . LEU A 1 87 ? 11.205 13.331 -28.665 1.00 89.62 87 LEU A C 1
ATOM 663 O O . LEU A 1 87 ? 11.119 12.762 -27.577 1.00 89.62 87 LEU A O 1
ATOM 667 N N . THR A 1 88 ? 12.379 13.621 -29.224 1.00 91.00 88 THR A N 1
ATOM 668 C CA . THR A 1 88 ? 13.660 13.267 -28.600 1.00 91.00 88 THR A CA 1
ATOM 669 C C . THR A 1 88 ? 14.002 14.140 -27.392 1.00 91.00 88 THR A C 1
ATOM 671 O O . THR A 1 88 ? 14.566 13.629 -26.425 1.00 91.00 88 THR A O 1
ATOM 674 N N . GLU A 1 89 ? 13.623 15.421 -27.393 1.00 90.88 89 GLU A N 1
ATOM 675 C CA . GLU A 1 89 ? 13.866 16.351 -26.281 1.00 90.88 89 GLU A CA 1
ATOM 676 C C . GLU A 1 89 ? 13.126 15.931 -25.004 1.00 90.88 89 GLU A C 1
ATOM 678 O O . GLU A 1 89 ? 13.635 16.113 -23.896 1.00 90.88 89 GLU A O 1
ATOM 683 N N . ILE A 1 90 ? 11.969 15.274 -25.142 1.00 87.56 90 ILE A N 1
ATOM 684 C CA . ILE A 1 90 ? 11.209 14.728 -24.008 1.00 87.56 90 ILE A CA 1
ATOM 685 C C . ILE A 1 90 ? 12.059 13.733 -23.211 1.00 87.56 90 ILE A C 1
ATOM 687 O O . ILE A 1 90 ? 12.015 13.748 -21.978 1.00 87.56 90 ILE A O 1
ATOM 691 N N . PHE A 1 91 ? 12.855 12.903 -23.895 1.00 88.19 91 PHE A N 1
ATOM 692 C CA . PHE A 1 91 ? 13.732 11.932 -23.238 1.00 88.19 91 PHE A CA 1
ATOM 693 C C . PHE A 1 91 ? 14.804 12.610 -22.383 1.00 88.19 91 PHE A C 1
ATOM 695 O O . PHE A 1 91 ? 15.094 12.130 -21.293 1.00 88.19 91 PHE A O 1
ATOM 702 N N . ALA A 1 92 ? 15.347 13.748 -22.824 1.00 85.38 92 ALA A N 1
ATOM 703 C CA . ALA A 1 92 ? 16.362 14.475 -22.061 1.00 85.38 92 ALA A CA 1
ATOM 704 C C . ALA A 1 92 ? 15.841 14.980 -20.704 1.00 85.38 92 ALA A C 1
ATOM 706 O O . ALA A 1 92 ? 16.628 15.178 -19.784 1.00 85.38 92 ALA A O 1
ATOM 707 N N . THR A 1 93 ? 14.524 15.180 -20.580 1.00 85.38 93 THR A N 1
ATOM 708 C CA . THR A 1 93 ? 13.889 15.635 -19.335 1.00 85.38 93 THR A CA 1
ATOM 709 C C . THR A 1 93 ? 13.403 14.477 -18.463 1.00 85.38 93 THR A C 1
ATOM 711 O O . THR A 1 93 ? 13.503 14.565 -17.244 1.00 85.38 93 THR A O 1
ATOM 714 N N . HIS A 1 94 ? 12.870 13.410 -19.064 1.00 85.50 94 HIS A N 1
ATOM 715 C CA . HIS A 1 94 ? 12.150 12.370 -18.317 1.00 85.50 94 HIS A CA 1
ATOM 716 C C . HIS A 1 94 ? 12.933 11.064 -18.139 1.00 85.50 94 HIS A C 1
ATOM 718 O O . HIS A 1 94 ? 12.692 10.365 -17.161 1.00 85.50 94 HIS A O 1
ATOM 724 N N . GLY A 1 95 ? 13.881 10.742 -19.029 1.00 91.12 95 GLY A N 1
ATOM 725 C CA . GLY A 1 95 ? 14.549 9.435 -19.030 1.00 91.12 95 GLY A CA 1
ATOM 726 C C . GLY A 1 95 ? 13.569 8.269 -19.213 1.00 91.12 95 GLY A C 1
ATOM 727 O O . GLY A 1 95 ? 12.401 8.484 -19.499 1.00 91.12 95 GLY A O 1
ATOM 728 N N . TYR A 1 96 ? 14.030 7.024 -19.076 1.00 93.31 96 TYR A N 1
ATOM 729 C CA . TYR A 1 96 ? 13.108 5.882 -19.072 1.00 93.31 96 TYR A CA 1
ATOM 730 C C . TYR A 1 96 ? 12.318 5.823 -17.768 1.00 93.31 96 TYR A C 1
ATOM 732 O O . TYR A 1 96 ? 12.849 6.110 -16.698 1.00 93.31 96 TYR A O 1
ATOM 740 N N . ASP A 1 97 ? 11.067 5.391 -17.867 1.00 92.38 97 ASP A N 1
ATOM 741 C CA . ASP A 1 97 ? 10.225 5.168 -16.706 1.00 92.38 97 ASP A CA 1
ATOM 742 C C . ASP A 1 97 ? 10.679 3.897 -15.959 1.00 92.38 97 ASP A C 1
ATOM 744 O O . ASP A 1 97 ? 11.074 2.901 -16.570 1.00 92.38 97 ASP A O 1
ATOM 748 N N . GLU A 1 98 ? 10.587 3.913 -14.628 1.00 87.69 98 GLU A N 1
ATOM 749 C CA . GLU A 1 98 ? 10.833 2.728 -13.793 1.00 87.69 98 GLU A CA 1
ATOM 750 C C . GLU A 1 98 ? 9.553 1.910 -13.587 1.00 87.69 98 GLU A C 1
ATOM 752 O O . GLU A 1 98 ? 9.565 0.683 -13.673 1.00 87.69 98 GLU A O 1
ATOM 757 N N . ARG A 1 99 ? 8.430 2.594 -13.323 1.00 86.50 99 ARG A N 1
ATOM 758 C CA . ARG A 1 99 ? 7.109 1.993 -13.091 1.00 86.50 99 ARG A CA 1
ATOM 759 C C . ARG A 1 99 ? 5.979 3.013 -13.287 1.00 86.50 99 ARG A C 1
ATOM 761 O O . ARG A 1 99 ? 6.189 4.196 -13.019 1.00 86.50 99 ARG A O 1
ATOM 768 N N . PRO A 1 100 ? 4.766 2.585 -13.674 1.00 89.69 100 PRO A N 1
ATOM 769 C CA . PRO A 1 100 ? 3.596 3.452 -13.636 1.00 89.69 100 PRO A CA 1
ATOM 770 C C . PRO A 1 100 ? 3.118 3.700 -12.204 1.00 89.69 100 PRO A C 1
ATOM 772 O O . PRO A 1 100 ? 2.964 2.758 -11.419 1.00 89.69 100 PRO A O 1
ATOM 775 N N . GLU A 1 101 ? 2.828 4.958 -11.883 1.00 87.56 101 GLU A N 1
ATOM 776 C CA . GLU A 1 101 ? 2.240 5.350 -10.600 1.00 87.56 101 GLU A CA 1
ATOM 777 C C . GLU A 1 101 ? 0.808 4.823 -10.457 1.00 87.56 101 GLU A C 1
ATOM 779 O O . GLU A 1 101 ? 0.048 4.772 -11.428 1.00 87.56 101 GLU A O 1
ATOM 784 N N . ILE A 1 102 ? 0.425 4.443 -9.236 1.00 90.19 102 ILE A N 1
ATOM 785 C CA . ILE A 1 102 ? -0.931 3.978 -8.935 1.00 90.19 102 ILE A CA 1
ATOM 786 C C . ILE A 1 102 ? -1.894 5.158 -8.765 1.00 90.19 102 ILE A C 1
ATOM 788 O O . ILE A 1 102 ? -1.587 6.153 -8.109 1.00 90.19 102 ILE A O 1
ATOM 792 N N . LYS A 1 103 ? -3.103 5.025 -9.309 1.00 90.50 103 LYS A N 1
ATOM 793 C CA . LYS A 1 103 ? -4.224 5.919 -9.038 1.00 90.50 103 LYS A CA 1
ATOM 794 C C . LYS A 1 103 ? -4.683 5.718 -7.601 1.00 90.50 103 LYS A C 1
ATOM 796 O O . LYS A 1 103 ? -5.343 4.731 -7.278 1.00 90.50 103 LYS A O 1
ATOM 801 N N . LEU A 1 104 ? -4.337 6.664 -6.736 1.00 90.50 104 LEU A N 1
ATOM 802 C CA . LEU A 1 104 ? -4.800 6.651 -5.355 1.00 90.50 104 LEU A CA 1
ATOM 803 C C . LEU A 1 104 ? -6.301 6.989 -5.274 1.00 90.50 104 LEU A C 1
ATOM 805 O O . LEU A 1 104 ? -6.796 7.786 -6.079 1.00 90.50 104 LEU A O 1
ATOM 809 N N . PRO A 1 105 ? -7.037 6.425 -4.298 1.00 89.44 105 PRO A N 1
ATOM 810 C CA . PRO A 1 105 ? -8.407 6.840 -4.018 1.00 89.44 105 PRO A CA 1
ATOM 811 C C . PRO A 1 105 ? -8.468 8.334 -3.685 1.00 89.44 105 PRO A C 1
ATOM 813 O O . PRO A 1 105 ? -7.623 8.831 -2.943 1.00 89.44 105 PRO A O 1
ATOM 816 N N . ALA A 1 106 ? -9.488 9.048 -4.168 1.00 89.75 106 ALA A N 1
ATOM 817 C CA . ALA A 1 106 ? -9.653 10.481 -3.887 1.00 89.75 106 ALA A CA 1
ATOM 818 C C . ALA A 1 106 ? -9.721 10.777 -2.374 1.00 89.75 106 ALA A C 1
ATOM 820 O O . ALA A 1 106 ? -9.217 11.800 -1.902 1.00 89.75 106 ALA A O 1
ATOM 821 N N . GLN A 1 107 ? -10.261 9.827 -1.605 1.00 91.06 107 GLN A N 1
ATOM 822 C CA . GLN A 1 107 ? -10.385 9.899 -0.154 1.00 91.06 107 GLN A CA 1
ATOM 823 C C . GLN A 1 107 ? -9.037 9.921 0.581 1.00 91.06 107 GLN A C 1
ATOM 825 O O . GLN A 1 107 ? -8.989 10.302 1.747 1.00 91.06 107 GLN A O 1
ATOM 830 N N . ILE A 1 108 ? -7.921 9.574 -0.077 1.00 89.38 108 ILE A N 1
ATOM 831 C CA . ILE A 1 108 ? -6.591 9.618 0.545 1.00 89.38 108 ILE A CA 1
ATOM 832 C C . ILE A 1 108 ? -6.247 11.036 1.031 1.00 89.38 108 ILE A C 1
ATOM 834 O O . ILE A 1 108 ? -5.559 11.192 2.034 1.00 89.38 108 ILE A O 1
ATOM 838 N N . THR A 1 109 ? -6.755 12.075 0.363 1.00 88.00 109 THR A N 1
ATOM 839 C CA . THR A 1 109 ? -6.525 13.479 0.748 1.00 88.00 109 THR A CA 1
ATOM 840 C C . THR A 1 109 ? -7.565 14.038 1.720 1.00 88.00 109 THR A C 1
ATOM 842 O O . THR A 1 109 ? -7.449 15.185 2.149 1.00 88.00 109 THR A O 1
ATOM 845 N N . GLU A 1 110 ? -8.597 13.262 2.056 1.00 87.62 110 GLU A N 1
ATOM 846 C CA . GLU A 1 110 ? -9.651 13.708 2.963 1.00 87.62 110 GLU A CA 1
ATOM 847 C C . GLU A 1 110 ? -9.169 13.765 4.415 1.00 87.62 110 GLU A C 1
ATOM 849 O O . GLU A 1 110 ? -8.246 13.061 4.833 1.00 87.62 110 GLU A O 1
ATOM 854 N N . LYS A 1 111 ? -9.848 14.600 5.209 1.00 87.88 111 LYS A N 1
ATOM 855 C CA . LYS A 1 111 ? -9.658 14.618 6.657 1.00 87.88 111 LYS A CA 1
ATOM 856 C C . LYS A 1 111 ? -10.197 13.330 7.265 1.00 87.88 111 LYS A C 1
ATOM 858 O O . LYS A 1 111 ? -11.286 12.861 6.926 1.00 87.88 111 LYS A O 1
ATOM 863 N N . VAL A 1 112 ? -9.441 12.802 8.213 1.00 91.00 112 VAL A N 1
ATOM 864 C CA . VAL A 1 112 ? -9.816 11.633 9.006 1.00 91.00 112 VAL A CA 1
ATOM 865 C C . VAL A 1 112 ? -9.962 12.039 10.463 1.00 91.00 112 VAL A C 1
ATOM 867 O O . VAL A 1 112 ? -9.380 13.024 10.912 1.00 91.00 112 VAL A O 1
ATOM 870 N N . ALA A 1 113 ? -10.732 11.264 11.216 1.00 90.25 113 ALA A N 1
ATOM 871 C CA . ALA A 1 113 ? -10.955 11.517 12.629 1.00 90.25 113 ALA A CA 1
ATOM 872 C C . ALA A 1 113 ? -10.703 10.268 13.470 1.00 90.25 113 ALA A C 1
ATOM 874 O O . ALA A 1 113 ? -10.735 9.134 12.991 1.00 90.25 113 ALA A O 1
ATOM 875 N N . ARG A 1 114 ? -10.500 10.478 14.774 1.00 90.62 114 ARG A N 1
ATOM 876 C CA . ARG A 1 114 ? -10.464 9.386 15.754 1.00 90.62 114 ARG A CA 1
ATOM 877 C C . ARG A 1 114 ? -11.781 8.606 15.737 1.00 90.62 114 ARG A C 1
ATOM 879 O O . ARG A 1 114 ? -12.859 9.200 15.633 1.00 90.62 114 ARG A O 1
ATOM 886 N N . THR A 1 115 ? -11.690 7.289 15.919 1.00 86.62 115 THR A N 1
ATOM 887 C CA . THR A 1 115 ? -12.837 6.361 15.904 1.00 86.62 115 THR A CA 1
ATOM 888 C C . THR A 1 115 ? -13.981 6.822 16.814 1.00 86.62 115 THR A C 1
ATOM 890 O O . THR A 1 115 ? -15.136 6.859 16.393 1.00 86.62 115 THR A O 1
ATOM 893 N N . GLU A 1 116 ? -13.662 7.283 18.026 1.00 85.69 116 GLU A N 1
ATOM 894 C CA . GLU A 1 116 ? -14.627 7.793 19.005 1.00 85.69 116 GLU A CA 1
ATOM 895 C C . GLU A 1 116 ? -15.456 8.977 18.476 1.00 85.69 116 GLU A C 1
ATOM 897 O O . GLU A 1 116 ? -16.676 9.024 18.665 1.00 85.69 116 GLU A O 1
ATOM 902 N N . ASN A 1 117 ? -14.816 9.929 17.791 1.00 86.75 117 ASN A N 1
ATOM 903 C CA . ASN A 1 117 ? -15.480 11.126 17.272 1.00 86.75 117 ASN A CA 1
ATOM 904 C C . ASN A 1 117 ? -16.478 10.760 16.173 1.00 86.75 117 ASN A C 1
ATOM 906 O O . ASN A 1 117 ? -17.613 11.248 16.173 1.00 86.75 117 ASN A O 1
ATOM 910 N N . VAL A 1 118 ? -16.083 9.853 15.277 1.00 86.44 118 VAL A N 1
ATOM 911 C CA . VAL A 1 118 ? -16.947 9.362 14.199 1.00 86.44 118 VAL A CA 1
ATOM 912 C C . VAL A 1 118 ? -18.120 8.557 14.757 1.00 86.44 118 VAL A C 1
ATOM 914 O O . VAL A 1 118 ? -19.264 8.816 14.380 1.00 86.44 118 VAL A O 1
ATOM 917 N N . LEU A 1 119 ? -17.882 7.664 15.724 1.00 85.44 119 LEU A N 1
ATOM 918 C CA . LEU A 1 119 ? -18.946 6.909 16.395 1.00 85.44 119 LEU A CA 1
ATOM 919 C C . LEU A 1 119 ? -19.943 7.844 17.100 1.00 85.44 119 LEU A C 1
ATOM 921 O O . LEU A 1 119 ? -21.154 7.717 16.907 1.00 85.44 119 LEU A O 1
ATOM 925 N N . LYS A 1 120 ? -19.463 8.843 17.856 1.00 85.25 120 LYS A N 1
ATOM 926 C CA . LYS A 1 120 ? -20.315 9.854 18.512 1.00 85.25 120 LYS A CA 1
ATOM 927 C C . LYS A 1 120 ? -21.147 10.652 17.507 1.00 85.25 120 LYS A C 1
ATOM 929 O O . LYS A 1 120 ? -22.339 10.863 17.741 1.00 85.25 120 LYS A O 1
ATOM 934 N N . LYS A 1 121 ? -20.542 11.088 16.396 1.00 85.56 121 LYS A N 1
ATOM 935 C CA . LYS A 1 121 ? -21.233 11.799 15.307 1.00 85.56 121 LYS A CA 1
ATOM 936 C C . LYS A 1 121 ? -22.347 10.927 14.720 1.00 85.56 121 LYS A C 1
ATOM 938 O O . LYS A 1 121 ? -23.495 11.363 14.653 1.00 85.56 121 LYS A O 1
ATOM 943 N N . LYS A 1 122 ? -22.053 9.663 14.413 1.00 83.31 122 LYS A N 1
ATOM 944 C CA . LYS A 1 122 ? -23.011 8.732 13.799 1.00 83.31 122 LYS A CA 1
ATOM 945 C C . LYS A 1 122 ? -24.144 8.312 14.734 1.00 83.31 122 LYS A C 1
ATOM 947 O O . LYS A 1 122 ? -25.276 8.188 14.278 1.00 83.31 122 LYS A O 1
ATOM 952 N N . ILE A 1 123 ? -23.902 8.197 16.041 1.00 79.69 123 ILE A N 1
ATOM 953 C CA . ILE A 1 123 ? -24.961 7.983 17.048 1.00 79.69 123 ILE A CA 1
ATOM 954 C C . ILE A 1 123 ? -25.926 9.181 17.132 1.00 79.69 123 ILE A C 1
ATOM 956 O O . ILE A 1 123 ? -27.100 9.014 17.465 1.00 79.69 123 ILE A O 1
ATOM 960 N N . ARG A 1 124 ? -25.463 10.406 16.852 1.00 79.56 124 ARG A N 1
ATOM 961 C CA . ARG A 1 124 ? -26.346 11.585 16.789 1.00 79.56 124 ARG A CA 1
ATOM 962 C C . ARG A 1 124 ? -27.177 11.586 15.505 1.00 79.56 124 ARG A C 1
ATOM 964 O O . ARG A 1 124 ? -28.374 11.846 15.572 1.00 79.56 124 ARG A O 1
ATOM 971 N N . GLU A 1 125 ? -26.557 11.254 14.374 1.00 77.44 125 GLU A N 1
ATOM 972 C CA . GLU A 1 125 ? -27.206 11.170 13.056 1.00 77.44 125 GLU A CA 1
ATOM 973 C C . GLU A 1 125 ? -28.210 10.006 12.960 1.00 77.44 125 GLU A C 1
ATOM 975 O O . GLU A 1 125 ? -29.251 10.136 12.321 1.00 77.44 125 GLU A O 1
ATOM 980 N N . SER A 1 126 ? -27.965 8.887 13.653 1.00 67.19 126 SER A N 1
ATOM 981 C CA . SER A 1 126 ? -28.844 7.706 13.649 1.00 67.19 126 SER A CA 1
ATOM 982 C C . SER A 1 126 ? -30.258 7.974 14.155 1.00 67.19 126 SER A C 1
ATOM 984 O O . SER A 1 126 ? -31.189 7.243 13.821 1.00 67.19 126 SER A O 1
ATOM 986 N N . LYS A 1 127 ? -30.442 9.047 14.930 1.00 62.47 127 LYS A N 1
ATOM 987 C CA . LYS A 1 127 ? -31.755 9.476 15.415 1.00 62.47 127 LYS A CA 1
ATOM 988 C C . LYS A 1 127 ? -32.631 10.091 14.316 1.00 62.47 127 LYS A C 1
ATOM 990 O O . LYS A 1 127 ? -33.816 10.285 14.570 1.00 62.47 127 LYS A O 1
ATOM 995 N N . SER A 1 128 ? -32.090 10.388 13.126 1.00 59.81 128 SER A N 1
ATOM 996 C CA . SER A 1 128 ? -32.829 11.033 12.029 1.00 59.81 128 SER A CA 1
ATOM 997 C C . SER A 1 128 ? -32.951 10.221 10.730 1.00 59.81 128 SER A C 1
ATOM 999 O O . SER A 1 128 ? -33.638 10.683 9.820 1.00 59.81 128 SER A O 1
ATOM 1001 N N . GLY A 1 129 ? -32.358 9.022 10.609 1.00 62.03 129 GLY A N 1
ATOM 1002 C CA . GLY A 1 129 ? -32.334 8.302 9.326 1.00 62.03 129 GLY A CA 1
ATOM 1003 C C . GLY A 1 129 ? -32.126 6.784 9.388 1.00 62.03 129 GLY A C 1
ATOM 1004 O O . GLY A 1 129 ? -31.698 6.220 10.392 1.00 62.03 129 GLY A O 1
ATOM 1005 N N . ARG A 1 130 ? -32.442 6.114 8.270 1.00 64.75 130 ARG A N 1
ATOM 1006 C CA . ARG A 1 130 ? -32.261 4.669 8.048 1.00 64.75 130 ARG A CA 1
ATOM 1007 C C . ARG A 1 130 ? -30.889 4.429 7.405 1.00 64.75 130 ARG A C 1
ATOM 1009 O O . ARG A 1 130 ? -30.671 4.870 6.285 1.00 64.75 130 ARG A O 1
ATOM 1016 N N . PHE A 1 131 ? -29.982 3.733 8.093 1.00 69.19 131 PHE A N 1
ATOM 1017 C CA . PHE A 1 131 ? -28.700 3.311 7.506 1.00 69.19 131 PHE A CA 1
ATOM 1018 C C . PHE A 1 131 ? -28.885 2.168 6.509 1.00 69.19 131 PHE A C 1
ATOM 1020 O O . PHE A 1 131 ? -29.701 1.267 6.745 1.00 69.19 131 PHE A O 1
ATOM 1027 N N . MET A 1 132 ? -28.068 2.179 5.454 1.00 81.12 132 MET A N 1
ATOM 1028 C CA . MET A 1 132 ? -27.855 1.021 4.586 1.00 81.12 132 MET A CA 1
ATOM 1029 C C . MET A 1 132 ? -27.220 -0.123 5.390 1.00 81.12 132 MET A C 1
ATOM 1031 O O . MET A 1 132 ? -26.507 0.119 6.363 1.00 81.12 132 MET A O 1
ATOM 1035 N N . GLU A 1 133 ? -27.467 -1.375 5.001 1.00 85.50 133 GLU A N 1
ATOM 1036 C CA . GLU A 1 133 ? -26.922 -2.545 5.713 1.00 85.50 133 GLU A CA 1
ATOM 1037 C C . GLU A 1 133 ? -25.389 -2.559 5.719 1.00 85.50 133 GLU A C 1
ATOM 1039 O O . GLU A 1 133 ? -24.790 -2.804 6.764 1.00 85.50 133 GLU A O 1
ATOM 1044 N N . LYS A 1 134 ? -24.763 -2.174 4.598 1.00 90.75 134 LYS A N 1
ATOM 1045 C CA . LYS A 1 134 ? -23.308 -1.998 4.495 1.00 90.75 134 LYS A CA 1
ATOM 1046 C C . LYS A 1 134 ? -22.769 -1.029 5.550 1.00 90.75 134 LYS A C 1
ATOM 1048 O O . LYS A 1 134 ? -21.834 -1.360 6.270 1.00 90.75 134 LYS A O 1
ATOM 1053 N N . ASP A 1 135 ? -23.380 0.147 5.676 1.00 90.31 135 ASP A N 1
ATOM 1054 C CA . ASP A 1 135 ? -22.916 1.178 6.611 1.00 90.31 135 ASP A CA 1
ATOM 1055 C C . ASP A 1 135 ? -23.072 0.730 8.066 1.00 90.31 135 ASP A C 1
ATOM 1057 O O . ASP A 1 135 ? -22.221 1.035 8.899 1.00 90.31 135 ASP A O 1
ATOM 1061 N N . LYS A 1 136 ? -24.135 -0.025 8.380 1.00 90.88 136 LYS A N 1
ATOM 1062 C CA . LYS A 1 136 ? -24.298 -0.631 9.710 1.00 90.88 136 LYS A CA 1
ATOM 1063 C C . LYS A 1 136 ? -23.159 -1.595 10.010 1.00 90.88 136 LYS A C 1
ATOM 1065 O O . LYS A 1 136 ? -22.558 -1.476 11.072 1.00 90.88 136 LYS A O 1
ATOM 1070 N N . ARG A 1 137 ? -22.826 -2.476 9.063 1.00 94.81 137 ARG A N 1
ATOM 1071 C CA . ARG A 1 137 ? -21.709 -3.409 9.219 1.00 94.81 137 ARG A CA 1
ATOM 1072 C C . ARG A 1 137 ? -20.381 -2.672 9.417 1.00 94.81 137 ARG A C 1
ATOM 1074 O O . ARG A 1 137 ? -19.656 -2.978 10.353 1.00 94.81 137 ARG A O 1
ATOM 1081 N N . ILE A 1 138 ? -20.084 -1.653 8.611 1.00 96.06 138 ILE A N 1
ATOM 1082 C CA . ILE A 1 138 ? -18.857 -0.847 8.760 1.00 96.06 138 ILE A CA 1
ATOM 1083 C C . ILE A 1 138 ? -18.803 -0.164 10.140 1.00 96.06 138 ILE A C 1
ATOM 1085 O O . ILE A 1 138 ? -17.750 -0.107 10.773 1.00 96.06 138 ILE A O 1
ATOM 1089 N N . LEU A 1 139 ? -19.934 0.340 10.644 1.00 92.88 139 LEU A N 1
ATOM 1090 C CA . LEU A 1 139 ? -20.009 0.926 11.986 1.00 92.88 139 LEU A CA 1
ATOM 1091 C C . LEU A 1 139 ? -19.806 -0.110 13.100 1.00 92.88 139 LEU A C 1
ATOM 1093 O O . LEU A 1 139 ? -19.227 0.227 14.133 1.00 92.88 139 LEU A O 1
ATOM 1097 N N . GLU A 1 140 ? -20.266 -1.346 12.909 1.00 93.25 140 GLU A N 1
ATOM 1098 C CA . GLU A 1 140 ? -20.013 -2.458 13.829 1.00 93.25 140 GLU A CA 1
ATOM 1099 C C . GLU A 1 140 ? -18.527 -2.827 13.867 1.00 93.25 140 GLU A C 1
ATOM 1101 O O . GLU A 1 140 ? -17.982 -2.966 14.961 1.00 93.25 140 GLU A O 1
ATOM 1106 N N . GLU A 1 141 ? -17.849 -2.869 12.716 1.00 96.88 141 GLU A N 1
ATOM 1107 C CA . GLU A 1 141 ? -16.391 -3.056 12.638 1.00 96.88 141 GLU A CA 1
ATOM 1108 C C . GLU A 1 141 ? -15.644 -1.933 13.370 1.00 96.88 141 GLU A C 1
ATOM 1110 O O . GLU A 1 141 ? -14.778 -2.184 14.207 1.00 96.88 141 GLU A O 1
ATOM 1115 N N . LEU A 1 142 ? -16.023 -0.675 13.115 1.00 95.06 142 LEU A N 1
ATOM 1116 C CA . LEU A 1 142 ? -15.407 0.483 13.762 1.00 95.06 142 LEU A CA 1
ATOM 1117 C C . LEU A 1 142 ? -15.616 0.466 15.282 1.00 95.06 142 LEU A C 1
ATOM 1119 O O . LEU A 1 142 ? -14.713 0.811 16.045 1.00 95.06 142 LEU A O 1
ATOM 1123 N N . LYS A 1 143 ? -16.809 0.063 15.732 1.00 91.19 143 LYS A N 1
ATOM 1124 C CA . LYS A 1 143 ? -17.122 -0.104 17.153 1.00 91.19 143 LYS A CA 1
ATOM 1125 C C . LYS A 1 143 ? -16.309 -1.243 17.765 1.00 91.19 143 LYS A C 1
ATOM 1127 O O . LYS A 1 143 ? -15.795 -1.068 18.865 1.00 91.19 143 LYS A O 1
ATOM 1132 N N . SER A 1 144 ? -16.186 -2.370 17.067 1.00 92.62 144 SER A N 1
ATOM 1133 C CA . SER A 1 144 ? -15.387 -3.520 17.497 1.00 92.62 144 SER A CA 1
ATOM 1134 C C . SER A 1 144 ? -13.933 -3.107 17.735 1.00 92.62 144 SER A C 1
ATOM 1136 O O . SER A 1 144 ? -13.436 -3.243 18.849 1.00 92.62 144 SER A O 1
ATOM 1138 N N . LEU A 1 145 ? -13.311 -2.444 16.755 1.00 93.69 145 LEU A N 1
ATOM 1139 C CA . LEU A 1 145 ? -11.942 -1.924 16.856 1.00 93.69 145 LEU A CA 1
ATOM 1140 C C . LEU A 1 145 ? -11.769 -0.823 17.911 1.00 93.69 145 LEU A C 1
ATOM 1142 O O . LEU A 1 145 ? -10.673 -0.627 18.423 1.00 93.69 145 LEU A O 1
ATOM 1146 N N . HIS A 1 146 ? -12.824 -0.072 18.236 1.00 89.00 146 HIS A N 1
ATOM 1147 C CA . HIS A 1 146 ? -12.779 0.897 19.331 1.00 89.00 146 HIS A CA 1
ATOM 1148 C C . HIS A 1 146 ? -12.816 0.213 20.707 1.00 89.00 146 HIS A C 1
ATOM 1150 O O . HIS A 1 146 ? -12.148 0.668 21.633 1.00 89.00 146 HIS A O 1
ATOM 1156 N N . CYS A 1 147 ? -13.604 -0.855 20.854 1.00 86.75 147 CYS A N 1
ATOM 1157 C CA . CYS A 1 147 ? -13.734 -1.598 22.108 1.00 86.75 147 CYS A CA 1
ATOM 1158 C C . CYS A 1 147 ? -12.558 -2.550 22.365 1.00 86.75 147 CYS A C 1
ATOM 1160 O O . CYS A 1 147 ? -12.164 -2.718 23.516 1.00 86.75 147 CYS A O 1
ATOM 1162 N N . ASP A 1 148 ? -12.016 -3.153 21.311 1.00 89.19 148 ASP A N 1
ATOM 1163 C CA . ASP A 1 148 ? -10.855 -4.039 21.340 1.00 89.19 148 ASP A CA 1
ATOM 1164 C C . ASP A 1 148 ? -9.854 -3.606 20.249 1.00 89.19 148 ASP A C 1
ATOM 1166 O O . ASP A 1 148 ? -9.843 -4.152 19.137 1.00 89.19 148 ASP A O 1
ATOM 1170 N N . PRO A 1 149 ? -9.051 -2.560 20.522 1.00 89.88 149 PRO A N 1
ATOM 1171 C CA . PRO A 1 149 ? -8.086 -2.046 19.563 1.00 89.88 149 PRO A CA 1
ATOM 1172 C C . PRO A 1 149 ? -6.917 -3.012 19.366 1.00 89.88 149 PRO A C 1
ATOM 1174 O O . PRO A 1 149 ? -6.406 -3.613 20.312 1.00 89.88 149 PRO A O 1
ATOM 1177 N N . HIS A 1 150 ? -6.436 -3.104 18.127 1.00 93.44 150 HIS A N 1
ATOM 1178 C CA . HIS A 1 150 ? -5.206 -3.830 17.828 1.00 93.44 150 HIS A CA 1
ATOM 1179 C C . HIS A 1 150 ? -4.006 -3.136 18.510 1.00 93.44 150 HIS A C 1
ATOM 1181 O O . HIS A 1 150 ? -3.853 -1.922 18.355 1.00 93.44 150 HIS A O 1
ATOM 1187 N N . PRO A 1 151 ? -3.106 -3.859 19.204 1.00 91.69 151 PRO A N 1
ATOM 1188 C CA . PRO A 1 151 ? -2.031 -3.237 19.991 1.00 91.69 151 PRO A CA 1
ATOM 1189 C C . PRO A 1 151 ? -1.055 -2.367 19.184 1.00 91.69 151 PRO A C 1
ATOM 1191 O O . PRO A 1 151 ? -0.438 -1.449 19.727 1.00 91.69 151 PRO A O 1
ATOM 1194 N N . TYR A 1 152 ? -0.914 -2.657 17.889 1.00 94.69 152 TYR A N 1
ATOM 1195 C CA . TYR A 1 152 ? 0.044 -2.005 16.991 1.00 94.69 152 TYR A CA 1
ATOM 1196 C C . TYR A 1 152 ? -0.599 -1.236 15.835 1.00 94.69 152 TYR A C 1
ATOM 1198 O O . TYR A 1 152 ? 0.135 -0.692 15.014 1.00 94.69 152 TYR A O 1
ATOM 1206 N N . CYS A 1 153 ? -1.935 -1.179 15.756 1.00 95.25 153 CYS A N 1
ATOM 1207 C CA . CYS A 1 153 ? -2.627 -0.515 14.649 1.00 95.25 153 CYS A CA 1
ATOM 1208 C C . CYS A 1 153 ? -3.610 0.534 15.167 1.00 95.25 153 CYS A C 1
ATOM 1210 O O . CYS A 1 153 ? -4.491 0.233 15.969 1.00 95.25 153 CYS A O 1
ATOM 1212 N N . SER A 1 154 ? -3.498 1.747 14.638 1.00 94.38 154 SER A N 1
ATOM 1213 C CA . SER A 1 154 ? -4.464 2.825 14.827 1.00 94.38 154 SER A CA 1
ATOM 1214 C C . SER A 1 154 ? -5.311 2.988 13.571 1.00 94.38 154 SER A C 1
ATOM 1216 O O . SER A 1 154 ? -4.785 2.983 12.460 1.00 94.38 154 SER A O 1
ATOM 1218 N N . VAL A 1 155 ? -6.623 3.160 13.738 1.00 95.50 155 VAL A N 1
ATOM 1219 C CA . VAL A 1 155 ? -7.574 3.323 12.629 1.00 95.50 155 VAL A CA 1
ATOM 1220 C C . VAL A 1 155 ? -8.220 4.701 12.686 1.00 95.50 155 VAL A C 1
ATOM 1222 O O . VAL A 1 155 ? -8.723 5.125 13.728 1.00 95.50 155 VAL A O 1
ATOM 1225 N N . TYR A 1 156 ? -8.235 5.381 11.545 1.00 95.12 156 TYR A N 1
ATOM 1226 C CA . TYR A 1 156 ? -8.738 6.735 11.366 1.00 95.12 156 TYR A CA 1
ATOM 1227 C C . TYR A 1 156 ? -9.732 6.765 10.190 1.00 95.12 156 TYR A C 1
ATOM 1229 O O . TYR A 1 156 ? -9.326 6.912 9.033 1.00 95.12 156 TYR A O 1
ATOM 1237 N N . PRO A 1 157 ? -11.038 6.566 10.444 1.00 94.88 157 PRO A N 1
ATOM 1238 C CA . PRO A 1 157 ? -12.074 6.695 9.415 1.00 94.88 157 PRO A CA 1
ATOM 1239 C C . PRO A 1 157 ? -12.157 8.122 8.847 1.00 94.88 157 PRO A C 1
ATOM 1241 O O . PRO A 1 157 ? -11.974 9.096 9.586 1.00 94.88 157 PRO A O 1
ATOM 1244 N N . SER A 1 158 ? -12.490 8.254 7.556 1.00 93.06 158 SER A N 1
ATOM 1245 C CA . SER A 1 158 ? -12.790 9.557 6.940 1.00 93.06 158 SER A CA 1
ATOM 1246 C C . SER A 1 158 ? -13.994 10.228 7.616 1.00 93.06 158 SER A C 1
ATOM 1248 O O . SER A 1 158 ? -14.965 9.586 8.036 1.00 93.06 158 SER A O 1
ATOM 1250 N N . GLU A 1 159 ? -13.921 11.554 7.752 1.00 89.00 159 GLU A N 1
ATOM 1251 C CA . GLU A 1 159 ? -14.985 12.366 8.354 1.00 89.00 159 GLU A CA 1
ATOM 1252 C C . GLU A 1 159 ? -16.240 12.471 7.473 1.00 89.00 159 GLU A C 1
ATOM 1254 O O . GLU A 1 159 ? -17.344 12.748 7.981 1.00 89.00 159 GLU A O 1
ATOM 1259 N N . THR A 1 160 ? -16.049 12.286 6.165 1.00 88.25 160 THR A N 1
ATOM 1260 C CA . THR A 1 160 ? -17.036 12.474 5.097 1.00 88.25 160 THR A CA 1
ATOM 1261 C C . THR A 1 160 ? -17.505 11.157 4.493 1.00 88.25 160 THR A C 1
ATOM 1263 O O . THR A 1 160 ? -18.699 11.021 4.224 1.00 88.25 160 THR A O 1
ATOM 1266 N N . ASP A 1 161 ? -16.613 10.176 4.354 1.00 91.31 161 ASP A N 1
ATOM 1267 C CA . ASP A 1 161 ? -16.893 8.876 3.745 1.00 91.31 161 ASP A CA 1
ATOM 1268 C C . ASP A 1 161 ? -16.520 7.727 4.696 1.00 91.31 161 ASP A C 1
ATOM 1270 O O . ASP A 1 161 ? -15.363 7.332 4.817 1.00 91.31 161 ASP A O 1
ATOM 1274 N N . LEU A 1 162 ? -17.519 7.126 5.354 1.00 91.44 162 LEU A N 1
ATOM 1275 C CA . LEU A 1 162 ? -17.284 5.990 6.258 1.00 91.44 162 LEU A CA 1
ATOM 1276 C C . LEU A 1 162 ? -16.674 4.767 5.563 1.00 91.44 162 LEU A C 1
ATOM 1278 O O . LEU A 1 162 ? -16.154 3.890 6.252 1.00 91.44 162 LEU A O 1
ATOM 1282 N N . THR A 1 163 ? -16.761 4.687 4.233 1.00 95.06 163 THR A N 1
ATOM 1283 C CA . THR A 1 163 ? -16.240 3.564 3.452 1.00 95.06 163 THR A CA 1
ATOM 1284 C C . THR A 1 163 ? -14.739 3.657 3.194 1.00 95.06 163 THR A C 1
ATOM 1286 O O . THR A 1 163 ? -14.181 2.746 2.586 1.00 95.06 163 THR A O 1
ATOM 1289 N N . PHE A 1 164 ? -14.070 4.704 3.681 1.00 97.06 164 PHE A N 1
ATOM 1290 C CA . PHE A 1 164 ? -12.627 4.863 3.567 1.00 97.06 164 PHE A CA 1
ATOM 1291 C C . PHE A 1 164 ? -11.971 5.098 4.925 1.00 97.06 164 PHE A C 1
ATOM 1293 O O . PHE A 1 164 ? -12.309 6.049 5.636 1.00 97.06 164 PHE A O 1
ATOM 1300 N N . TRP A 1 165 ? -11.004 4.254 5.281 1.00 97.25 165 TRP A N 1
ATOM 1301 C CA . TRP A 1 165 ? -10.227 4.384 6.511 1.00 97.25 165 TRP A CA 1
ATOM 1302 C C . TRP A 1 165 ? -8.741 4.502 6.199 1.00 97.25 165 TRP A C 1
ATOM 1304 O O . TRP A 1 165 ? -8.205 3.755 5.382 1.00 97.25 165 TRP A O 1
ATOM 1314 N N . ARG A 1 166 ? -8.058 5.388 6.922 1.00 96.38 166 ARG A N 1
ATOM 1315 C CA . ARG A 1 166 ? -6.600 5.386 7.026 1.00 96.38 166 ARG A CA 1
ATOM 1316 C C . ARG A 1 166 ? -6.195 4.544 8.230 1.00 96.38 166 ARG A C 1
ATOM 1318 O O . ARG A 1 166 ? -6.836 4.601 9.277 1.00 96.38 166 ARG A O 1
ATOM 1325 N N . ILE A 1 167 ? -5.152 3.747 8.078 1.00 97.06 167 ILE A N 1
ATOM 1326 C CA . ILE A 1 167 ? -4.641 2.849 9.109 1.00 97.06 167 ILE A CA 1
ATOM 1327 C C . ILE A 1 167 ? -3.159 3.154 9.283 1.00 97.06 167 ILE A C 1
ATOM 1329 O O . ILE A 1 167 ? -2.445 3.347 8.305 1.00 97.06 167 ILE A O 1
ATOM 1333 N N . VAL A 1 168 ? -2.696 3.205 10.524 1.00 96.81 168 VAL A N 1
ATOM 1334 C CA . VAL A 1 168 ? -1.284 3.401 10.851 1.00 96.81 168 VAL A CA 1
ATOM 1335 C C . VAL A 1 168 ? -0.839 2.213 11.686 1.00 96.81 168 VAL A C 1
ATOM 1337 O O . VAL A 1 168 ? -1.412 1.952 12.742 1.00 96.81 168 VAL A O 1
ATOM 1340 N N . MET A 1 169 ? 0.146 1.474 11.190 1.00 97.81 169 MET A N 1
ATOM 1341 C CA . MET A 1 169 ? 0.634 0.223 11.757 1.00 97.81 169 MET A CA 1
ATOM 1342 C C . MET A 1 169 ? 2.094 0.382 12.173 1.00 97.81 169 MET A C 1
ATOM 1344 O O . MET A 1 169 ? 2.933 0.794 11.375 1.00 97.81 169 MET A O 1
ATOM 1348 N N . LYS A 1 170 ? 2.420 0.030 13.416 1.00 97.50 170 LYS A N 1
ATOM 1349 C CA . LYS A 1 170 ? 3.816 -0.114 13.841 1.00 97.50 170 LYS A CA 1
ATOM 1350 C C . LYS A 1 170 ? 4.369 -1.436 13.336 1.00 97.50 170 LYS A C 1
ATOM 1352 O O . LYS A 1 170 ? 3.690 -2.453 13.454 1.00 97.50 170 LYS A O 1
ATOM 1357 N N . GLY A 1 171 ? 5.599 -1.427 12.841 1.00 97.56 171 GLY A N 1
ATOM 1358 C CA . GLY A 1 171 ? 6.289 -2.653 12.473 1.00 97.56 171 GLY A CA 1
ATOM 1359 C C . GLY A 1 171 ? 6.488 -3.582 13.680 1.00 97.56 171 GLY A C 1
ATOM 1360 O O . GLY A 1 171 ? 6.700 -3.089 14.798 1.00 97.56 171 GLY A O 1
ATOM 1361 N N . PRO A 1 172 ? 6.391 -4.911 13.498 1.00 97.88 172 PRO A N 1
ATOM 1362 C CA . PRO A 1 172 ? 6.569 -5.847 14.597 1.00 97.88 172 PRO A CA 1
ATOM 1363 C C . PRO A 1 172 ? 7.989 -5.825 15.184 1.00 97.88 172 PRO A C 1
ATOM 1365 O O . PRO A 1 172 ? 8.956 -5.668 14.432 1.00 97.88 172 PRO A O 1
ATOM 1368 N N . PRO A 1 173 ? 8.140 -5.992 16.512 1.00 96.25 173 PRO A N 1
ATOM 1369 C CA . PRO A 1 173 ? 9.456 -6.111 17.136 1.00 96.25 173 PRO A CA 1
ATOM 1370 C C . PRO A 1 173 ? 10.176 -7.375 16.657 1.00 96.25 173 PRO A C 1
ATOM 1372 O O . PRO A 1 173 ? 9.520 -8.349 16.295 1.00 96.25 173 PRO A O 1
ATOM 1375 N N . GLU A 1 174 ? 11.511 -7.367 16.685 1.00 95.62 174 GLU A N 1
ATOM 1376 C CA . GLU A 1 174 ? 12.349 -8.507 16.277 1.00 95.62 174 GLU A CA 1
ATOM 1377 C C . GLU A 1 174 ? 12.171 -8.914 14.803 1.00 95.62 174 GLU A C 1
ATOM 1379 O O . GLU A 1 174 ? 12.507 -10.025 14.398 1.00 95.62 174 GLU A O 1
ATOM 1384 N N . THR A 1 175 ? 11.680 -7.991 13.975 1.00 97.75 175 THR A N 1
ATOM 1385 C CA . THR A 1 175 ? 11.582 -8.149 12.520 1.00 97.75 175 THR A CA 1
ATOM 1386 C C . THR A 1 175 ? 12.376 -7.046 11.820 1.00 97.75 175 THR A C 1
ATOM 1388 O O . THR A 1 175 ? 12.714 -6.035 12.440 1.00 97.75 175 THR A O 1
ATOM 1391 N N . PRO A 1 176 ? 12.660 -7.173 10.513 1.00 98.00 176 PRO A N 1
ATOM 1392 C CA . PRO A 1 176 ? 13.260 -6.089 9.737 1.00 98.00 176 PRO A CA 1
ATOM 1393 C C . PRO A 1 176 ? 12.461 -4.783 9.748 1.00 98.00 176 PRO A C 1
ATOM 1395 O O . PRO A 1 176 ? 13.017 -3.718 9.502 1.00 98.00 176 PRO A O 1
ATOM 1398 N N . TYR A 1 177 ? 11.167 -4.878 10.043 1.00 98.38 177 TYR A N 1
ATOM 1399 C CA . TYR A 1 177 ? 10.221 -3.772 10.037 1.00 98.38 177 TYR A CA 1
ATOM 1400 C C . TYR A 1 177 ? 10.162 -3.037 11.383 1.00 98.38 177 TYR A C 1
ATOM 1402 O O . TYR A 1 177 ? 9.436 -2.051 11.514 1.00 98.38 177 TYR A O 1
ATOM 1410 N N . GLU A 1 178 ? 10.900 -3.504 12.395 1.00 96.75 178 GLU A N 1
ATOM 1411 C CA . GLU A 1 178 ? 10.937 -2.893 13.721 1.00 96.75 178 GLU A CA 1
ATOM 1412 C C . GLU A 1 178 ? 11.287 -1.397 13.647 1.00 96.75 178 GLU A C 1
ATOM 1414 O O . GLU A 1 178 ? 12.107 -0.960 12.842 1.00 96.75 178 GLU A O 1
ATOM 1419 N N . ASN A 1 179 ? 10.658 -0.597 14.514 1.00 94.38 179 ASN A N 1
ATOM 1420 C CA . ASN A 1 179 ? 10.741 0.870 14.552 1.00 94.38 179 ASN A CA 1
ATOM 1421 C C . ASN A 1 179 ? 10.149 1.596 13.331 1.00 94.38 179 ASN A C 1
ATOM 1423 O O . ASN A 1 179 ? 10.019 2.819 13.376 1.00 94.38 179 ASN A O 1
ATOM 1427 N N . GLY A 1 180 ? 9.725 0.872 12.294 1.00 97.38 180 GLY A N 1
ATOM 1428 C CA . GLY A 1 180 ? 8.958 1.425 11.187 1.00 97.38 180 GLY A CA 1
ATOM 1429 C C . GLY A 1 180 ? 7.526 1.777 11.586 1.00 97.38 180 GLY A C 1
ATOM 1430 O O . GLY A 1 180 ? 6.885 1.078 12.379 1.00 97.38 180 GLY A O 1
ATOM 1431 N N . THR A 1 181 ? 6.995 2.845 10.996 1.00 97.81 181 THR A N 1
ATOM 1432 C CA . THR A 1 181 ? 5.560 3.137 10.979 1.00 97.81 181 THR A CA 1
ATOM 1433 C C . THR A 1 181 ? 5.052 3.119 9.543 1.00 97.81 181 THR A C 1
ATOM 1435 O O . THR A 1 181 ? 5.487 3.912 8.711 1.00 97.81 181 THR A O 1
ATOM 1438 N N . PHE A 1 182 ? 4.096 2.238 9.272 1.00 98.25 182 PHE A N 1
ATOM 1439 C CA . PHE A 1 182 ? 3.517 2.030 7.954 1.00 98.25 182 PHE A CA 1
ATOM 1440 C C . PHE A 1 182 ? 2.101 2.587 7.901 1.00 98.25 182 PHE A C 1
ATOM 1442 O O . PHE A 1 182 ? 1.241 2.241 8.712 1.00 98.25 182 PHE A O 1
ATOM 1449 N N . GLU A 1 183 ? 1.844 3.435 6.917 1.00 97.56 183 GLU A N 1
ATOM 1450 C CA . GLU A 1 183 ? 0.502 3.858 6.566 1.00 97.56 183 GLU A CA 1
ATOM 1451 C C . GLU A 1 183 ? -0.120 2.858 5.596 1.00 97.56 183 GLU A C 1
ATOM 1453 O O . GLU A 1 183 ? 0.494 2.443 4.611 1.00 97.56 183 GLU A O 1
ATOM 1458 N N . LEU A 1 184 ? -1.371 2.505 5.858 1.00 98.12 184 LEU A N 1
ATOM 1459 C CA . LEU A 1 184 ? -2.227 1.726 4.985 1.00 98.12 184 LEU A CA 1
ATOM 1460 C C . LEU A 1 184 ? -3.536 2.488 4.771 1.00 98.12 184 LEU A C 1
ATOM 1462 O O . LEU A 1 184 ? -3.928 3.344 5.570 1.00 98.12 184 LEU A O 1
ATOM 1466 N N . TYR A 1 185 ? -4.259 2.140 3.717 1.00 97.44 185 TYR A N 1
ATOM 1467 C CA . TYR A 1 185 ? -5.650 2.542 3.562 1.00 97.44 185 TYR A CA 1
ATOM 1468 C C . TYR A 1 185 ? -6.547 1.328 3.350 1.00 97.44 185 TYR A C 1
ATOM 1470 O O . TYR A 1 185 ? -6.129 0.307 2.805 1.00 97.44 185 TYR A O 1
ATOM 1478 N N . CYS A 1 186 ? -7.792 1.464 3.792 1.00 98.00 186 CYS A N 1
ATOM 1479 C CA . CYS A 1 186 ? -8.857 0.490 3.636 1.00 98.00 186 CYS A CA 1
ATOM 1480 C C . CYS A 1 186 ? -10.040 1.142 2.914 1.00 98.00 186 CYS A C 1
ATOM 1482 O O . CYS A 1 186 ? -10.473 2.232 3.294 1.00 98.00 186 CYS A O 1
ATOM 1484 N N . GLN A 1 187 ? -10.567 0.474 1.888 1.00 97.31 187 GLN A N 1
ATOM 1485 C CA . GLN A 1 187 ? -11.751 0.906 1.154 1.00 97.31 187 GLN A CA 1
ATOM 1486 C C . GLN A 1 187 ? -12.802 -0.210 1.099 1.00 97.31 187 GLN A C 1
ATOM 1488 O O . GLN A 1 187 ? -12.563 -1.298 0.570 1.00 97.31 187 GLN A O 1
ATOM 1493 N N . PHE A 1 188 ? -13.998 0.080 1.610 1.00 97.38 188 PHE A N 1
ATOM 1494 C CA . PHE A 1 188 ? -15.138 -0.831 1.594 1.00 97.38 188 PHE A CA 1
ATOM 1495 C C . PHE A 1 188 ? -15.918 -0.683 0.283 1.00 97.38 188 PHE A C 1
ATOM 1497 O O . PHE A 1 188 ? -16.675 0.275 0.085 1.00 97.38 188 PHE A O 1
ATOM 1504 N N . GLY A 1 189 ? -15.747 -1.657 -0.613 1.00 95.31 189 GLY A N 1
ATOM 1505 C CA . GLY A 1 189 ? -16.402 -1.682 -1.921 1.00 95.31 189 GLY A CA 1
ATOM 1506 C C . GLY A 1 189 ? -17.934 -1.753 -1.859 1.00 95.31 189 GLY A C 1
ATOM 1507 O O . GLY A 1 189 ? -18.547 -1.891 -0.798 1.00 95.31 189 GLY A O 1
ATOM 1508 N N . HIS A 1 190 ? -18.577 -1.670 -3.025 1.00 94.25 190 HIS A N 1
ATOM 1509 C CA . HIS A 1 190 ? -20.034 -1.812 -3.149 1.00 94.25 190 HIS A CA 1
ATOM 1510 C C . HIS A 1 190 ? -20.540 -3.163 -2.614 1.00 94.25 190 HIS A C 1
ATOM 1512 O O . HIS A 1 190 ? -21.574 -3.207 -1.956 1.00 94.25 190 HIS A O 1
ATOM 1518 N N . ASP A 1 191 ? -19.776 -4.232 -2.847 1.00 95.19 191 ASP A N 1
ATOM 1519 C CA . ASP A 1 191 ? -20.159 -5.606 -2.509 1.00 95.19 191 ASP A CA 1
ATOM 1520 C C . ASP A 1 191 ? -19.783 -6.014 -1.070 1.00 95.19 191 ASP A C 1
ATOM 1522 O O . ASP A 1 191 ? -19.941 -7.174 -0.703 1.00 95.19 191 ASP A O 1
ATOM 1526 N N . TYR A 1 192 ? -19.255 -5.108 -0.242 1.00 96.50 192 TYR A N 1
ATOM 1527 C CA . TYR A 1 192 ? -18.921 -5.424 1.151 1.00 96.50 192 TYR A CA 1
ATOM 1528 C C . TYR A 1 192 ? -20.201 -5.653 1.988 1.00 96.50 192 TYR A C 1
ATOM 1530 O O . TYR A 1 192 ? -21.146 -4.868 1.851 1.00 96.50 192 TYR A O 1
ATOM 1538 N N . PRO A 1 193 ? -20.266 -6.675 2.873 1.00 95.75 193 PRO A N 1
ATOM 1539 C CA . PRO A 1 193 ? -19.206 -7.609 3.283 1.00 95.75 193 PRO A CA 1
ATOM 1540 C C . PRO A 1 193 ? -19.188 -8.943 2.518 1.00 95.75 193 PRO A C 1
ATOM 1542 O O . PRO A 1 193 ? -18.582 -9.903 2.972 1.00 95.75 193 PRO A O 1
ATOM 1545 N N . VAL A 1 194 ? -19.871 -9.061 1.378 1.00 95.69 194 VAL A N 1
ATOM 1546 C CA . VAL A 1 194 ? -19.801 -10.288 0.561 1.00 95.69 194 VAL A CA 1
ATOM 1547 C C . VAL A 1 194 ? -18.409 -10.444 -0.054 1.00 95.69 194 VAL A C 1
ATOM 1549 O O . VAL A 1 194 ? -17.895 -11.555 -0.145 1.00 95.69 194 VAL A O 1
ATOM 1552 N N . LYS A 1 195 ? -17.784 -9.327 -0.445 1.00 96.94 195 LYS A N 1
ATOM 1553 C CA . LYS A 1 195 ? -16.369 -9.256 -0.836 1.00 96.94 195 LYS A CA 1
ATOM 1554 C C . LYS A 1 195 ? -15.539 -8.530 0.227 1.00 96.94 195 LYS A C 1
ATOM 1556 O O . LYS A 1 195 ? -16.074 -7.621 0.872 1.00 96.94 195 LYS A O 1
ATOM 1561 N N . PRO A 1 196 ? -14.244 -8.870 0.364 1.00 97.56 196 PRO A N 1
ATOM 1562 C CA . PRO A 1 196 ? -13.367 -8.210 1.317 1.00 97.56 196 PRO A CA 1
ATOM 1563 C C . PRO A 1 196 ? -13.195 -6.726 0.992 1.00 97.56 196 PRO A C 1
ATOM 1565 O O . PRO A 1 196 ? -13.326 -6.318 -0.168 1.00 97.56 196 PRO A O 1
ATOM 1568 N N . PRO A 1 197 ? -12.878 -5.901 2.002 1.00 97.69 197 PRO A N 1
ATOM 1569 C CA . PRO A 1 197 ? -12.422 -4.549 1.749 1.00 97.69 197 PRO A CA 1
ATOM 1570 C C . PRO A 1 197 ? -11.055 -4.578 1.056 1.00 97.69 197 PRO A C 1
ATOM 1572 O O . PRO A 1 197 ? -10.255 -5.496 1.243 1.00 97.69 197 PRO A O 1
ATOM 1575 N N . VAL A 1 198 ? -10.768 -3.544 0.272 1.00 96.88 198 VAL A N 1
ATOM 1576 C CA . VAL A 1 198 ? -9.444 -3.360 -0.324 1.00 96.88 198 VAL A CA 1
ATOM 1577 C C . VAL A 1 198 ? -8.539 -2.737 0.727 1.00 96.88 198 VAL A C 1
ATOM 1579 O O . VAL A 1 198 ? -8.774 -1.598 1.120 1.00 96.88 198 VAL A O 1
ATOM 1582 N N . VAL A 1 199 ? -7.502 -3.458 1.149 1.00 98.12 199 VAL A N 1
ATOM 1583 C CA . VAL A 1 199 ? -6.455 -2.943 2.041 1.00 98.12 199 VAL A CA 1
ATOM 1584 C C . VAL A 1 199 ? -5.139 -2.874 1.277 1.00 98.12 199 VAL A C 1
ATOM 1586 O O . VAL A 1 199 ? -4.746 -3.840 0.622 1.00 98.12 199 VAL A O 1
ATOM 1589 N N . ARG A 1 200 ? -4.469 -1.722 1.334 1.00 97.50 200 ARG A N 1
ATOM 1590 C CA . ARG A 1 200 ? -3.176 -1.508 0.678 1.00 97.50 200 ARG A CA 1
ATOM 1591 C C . ARG A 1 200 ? -2.224 -0.712 1.552 1.00 97.50 200 ARG A C 1
ATOM 1593 O O . ARG A 1 200 ? -2.650 0.200 2.258 1.00 97.50 200 ARG A O 1
ATOM 1600 N N . PHE A 1 201 ? -0.939 -1.023 1.438 1.00 98.00 201 PHE A N 1
ATOM 1601 C CA . PHE A 1 201 ? 0.130 -0.175 1.943 1.00 98.00 201 PHE A CA 1
ATOM 1602 C C . PHE A 1 201 ? 0.188 1.124 1.139 1.00 98.00 201 PHE A C 1
ATOM 1604 O O . PHE A 1 201 ? 0.191 1.125 -0.090 1.00 98.00 201 PHE A O 1
ATOM 1611 N N . TYR A 1 202 ? 0.189 2.240 1.855 1.00 96.25 202 TYR A N 1
ATOM 1612 C CA . TYR A 1 202 ? 0.493 3.556 1.311 1.00 96.25 202 TYR A CA 1
ATOM 1613 C C . TYR A 1 202 ? 1.989 3.847 1.450 1.00 96.25 202 TYR A C 1
ATOM 1615 O O . TYR A 1 202 ? 2.619 4.304 0.499 1.00 96.25 202 TYR A O 1
ATOM 1623 N N . THR A 1 203 ? 2.568 3.525 2.610 1.00 96.81 203 THR A N 1
ATOM 1624 C CA . THR A 1 203 ? 4.020 3.559 2.815 1.00 96.81 203 THR A CA 1
ATOM 1625 C C . THR A 1 203 ? 4.676 2.418 2.030 1.00 96.81 203 THR A C 1
ATOM 1627 O O . THR A 1 203 ? 4.275 1.268 2.225 1.00 96.81 203 THR A O 1
ATOM 1630 N N . PRO A 1 204 ? 5.670 2.692 1.163 1.00 95.50 204 PRO A N 1
ATOM 1631 C CA . PRO A 1 204 ? 6.443 1.643 0.505 1.00 95.50 204 PRO A CA 1
ATOM 1632 C C . PRO A 1 204 ? 7.081 0.691 1.521 1.00 95.50 204 PRO A C 1
ATOM 1634 O O . PRO A 1 204 ? 7.506 1.126 2.590 1.00 95.50 204 PRO A O 1
ATOM 1637 N N . ILE A 1 205 ? 7.129 -0.598 1.184 1.00 97.44 205 ILE A N 1
ATOM 1638 C CA . ILE A 1 205 ? 7.682 -1.636 2.054 1.00 97.44 205 ILE A CA 1
ATOM 1639 C C . ILE A 1 205 ? 8.354 -2.737 1.229 1.00 97.44 205 ILE A C 1
ATOM 1641 O O . ILE A 1 205 ? 7.792 -3.228 0.248 1.00 97.44 205 ILE A O 1
ATOM 1645 N N . TYR A 1 206 ? 9.544 -3.153 1.652 1.00 97.00 206 TYR A N 1
ATOM 1646 C CA . TYR A 1 206 ? 10.252 -4.307 1.102 1.00 97.00 206 TYR A CA 1
ATOM 1647 C C . TYR A 1 206 ? 9.708 -5.620 1.687 1.00 97.00 206 TYR A C 1
ATOM 1649 O O . TYR A 1 206 ? 10.082 -6.036 2.790 1.00 97.00 206 TYR A O 1
ATOM 1657 N N . HIS A 1 207 ? 8.792 -6.275 0.968 1.00 97.12 207 HIS A N 1
ATOM 1658 C CA . HIS A 1 207 ? 8.159 -7.511 1.432 1.00 97.12 207 HIS A CA 1
ATOM 1659 C C . HIS A 1 207 ? 7.724 -8.425 0.272 1.00 97.12 207 HIS A C 1
ATOM 1661 O O . HIS A 1 207 ? 7.076 -7.965 -0.660 1.00 97.12 207 HIS A O 1
ATOM 1667 N N . CYS A 1 208 ? 7.992 -9.735 0.323 1.00 95.06 208 CYS A N 1
ATOM 1668 C CA . CYS A 1 208 ? 7.679 -10.646 -0.795 1.00 95.06 208 CYS A CA 1
ATOM 1669 C C . CYS A 1 208 ? 6.172 -10.808 -1.096 1.00 95.06 208 CYS A C 1
ATOM 1671 O O . CYS A 1 208 ? 5.785 -11.009 -2.246 1.00 95.06 208 CYS A O 1
ATOM 1673 N N . ASN A 1 209 ? 5.303 -10.675 -0.090 1.00 96.50 209 ASN A N 1
ATOM 1674 C CA . ASN A 1 209 ? 3.840 -10.685 -0.257 1.00 96.50 209 ASN A CA 1
ATOM 1675 C C . ASN A 1 209 ? 3.202 -9.297 -0.477 1.00 96.50 209 ASN A C 1
ATOM 1677 O O . ASN A 1 209 ? 1.972 -9.205 -0.518 1.00 96.50 209 ASN A O 1
ATOM 1681 N N . ILE A 1 210 ? 3.993 -8.219 -0.591 1.00 95.81 210 ILE A N 1
ATOM 1682 C CA . ILE A 1 210 ? 3.483 -6.856 -0.813 1.00 95.81 210 ILE A CA 1
ATOM 1683 C C . ILE A 1 210 ? 4.164 -6.266 -2.044 1.00 95.81 210 ILE A C 1
ATOM 1685 O O . ILE A 1 210 ? 5.382 -6.147 -2.095 1.00 95.81 210 ILE A O 1
ATOM 1689 N N . ASN A 1 211 ? 3.387 -5.896 -3.061 1.00 90.62 211 ASN A N 1
ATOM 1690 C CA . ASN A 1 211 ? 3.975 -5.359 -4.286 1.00 90.62 211 ASN A CA 1
ATOM 1691 C C . ASN A 1 211 ? 4.329 -3.868 -4.164 1.00 90.62 211 ASN A C 1
ATOM 1693 O O . ASN A 1 211 ? 3.971 -3.173 -3.213 1.00 90.62 211 ASN A O 1
ATOM 1697 N N . SER A 1 212 ? 4.983 -3.347 -5.201 1.00 86.44 212 SER A N 1
ATOM 1698 C CA . SER A 1 212 ? 5.482 -1.970 -5.244 1.00 86.44 212 SER A CA 1
ATOM 1699 C C . SER A 1 212 ? 4.384 -0.890 -5.167 1.00 86.44 212 SER A C 1
ATOM 1701 O O . SER A 1 212 ? 4.680 0.267 -4.862 1.00 86.44 212 SER A O 1
ATOM 1703 N N . VAL A 1 213 ? 3.121 -1.256 -5.416 1.00 88.88 213 VAL A N 1
ATOM 1704 C CA . VAL A 1 213 ? 1.939 -0.382 -5.307 1.00 88.88 213 VAL A CA 1
ATOM 1705 C C . VAL A 1 213 ? 1.083 -0.699 -4.072 1.00 88.88 213 VAL A C 1
ATOM 1707 O O . VAL A 1 213 ? -0.086 -0.316 -3.993 1.00 88.88 213 VAL A O 1
ATOM 1710 N N . GLY A 1 214 ? 1.661 -1.430 -3.115 1.00 93.50 214 GLY A N 1
ATOM 1711 C CA . GLY A 1 214 ? 1.101 -1.687 -1.796 1.00 93.50 214 GLY A CA 1
ATOM 1712 C C . GLY A 1 214 ? -0.002 -2.739 -1.744 1.00 93.50 214 GLY A C 1
ATOM 1713 O O . GLY A 1 214 ? -0.662 -2.867 -0.713 1.00 93.50 214 GLY A O 1
ATOM 1714 N N . ARG A 1 215 ? -0.245 -3.496 -2.821 1.00 93.44 215 ARG A N 1
ATOM 1715 C CA . ARG A 1 215 ? -1.167 -4.637 -2.766 1.00 93.44 215 ARG A CA 1
ATOM 1716 C C . ARG A 1 215 ? -0.589 -5.718 -1.874 1.00 93.44 215 ARG A C 1
ATOM 1718 O O . ARG A 1 215 ? 0.566 -6.083 -2.038 1.00 93.44 215 ARG A O 1
ATOM 1725 N N . ILE A 1 216 ? -1.440 -6.272 -1.022 1.00 96.25 216 ILE A N 1
ATOM 1726 C CA . ILE A 1 216 ? -1.128 -7.402 -0.154 1.00 96.25 216 ILE A CA 1
ATOM 1727 C C . ILE A 1 216 ? -1.687 -8.674 -0.799 1.00 96.25 216 ILE A C 1
ATOM 1729 O O . ILE A 1 216 ? -2.852 -8.699 -1.208 1.00 96.25 216 ILE A O 1
ATOM 1733 N N . CYS A 1 217 ? -0.879 -9.727 -0.894 1.00 93.94 217 CYS A N 1
ATOM 1734 C CA . CYS A 1 217 ? -1.375 -11.073 -1.160 1.00 93.94 217 CYS A CA 1
ATOM 1735 C C . CYS A 1 217 ? -1.438 -11.839 0.149 1.00 93.94 217 CYS A C 1
ATOM 1737 O O . CYS A 1 217 ? -0.421 -12.094 0.782 1.00 93.94 217 CYS A O 1
ATOM 1739 N N . HIS A 1 218 ? -2.660 -12.149 0.564 1.00 95.75 218 HIS A N 1
ATOM 1740 C CA . HIS A 1 218 ? -2.927 -13.016 1.694 1.00 95.75 218 HIS A CA 1
ATOM 1741 C C . HIS A 1 218 ? -4.311 -13.631 1.501 1.00 95.75 218 HIS A C 1
ATOM 1743 O O . HIS A 1 218 ? -5.244 -12.965 1.040 1.00 95.75 218 HIS A O 1
ATOM 1749 N N . ASN A 1 219 ? -4.464 -14.900 1.868 1.00 94.38 219 ASN A N 1
ATOM 1750 C CA . ASN A 1 219 ? -5.690 -15.666 1.630 1.00 94.38 219 ASN A CA 1
ATOM 1751 C C . ASN A 1 219 ? -6.946 -15.067 2.299 1.00 94.38 219 ASN A C 1
ATOM 1753 O O . ASN A 1 219 ? -8.056 -15.307 1.823 1.00 94.38 219 ASN A O 1
ATOM 1757 N N . ILE A 1 220 ? -6.775 -14.259 3.353 1.00 96.44 220 ILE A N 1
ATOM 1758 C CA . ILE A 1 220 ? -7.861 -13.564 4.064 1.00 96.44 220 ILE A CA 1
ATOM 1759 C C . ILE A 1 220 ? -8.606 -12.556 3.181 1.00 96.44 220 ILE A C 1
ATOM 1761 O O . ILE A 1 220 ? -9.729 -12.185 3.498 1.00 96.44 220 ILE A O 1
ATOM 1765 N N . PHE A 1 221 ? -7.996 -12.124 2.074 1.00 95.94 221 PHE A N 1
ATOM 1766 C CA . PHE A 1 221 ? -8.609 -11.246 1.075 1.00 95.94 221 PHE A CA 1
ATOM 1767 C C . PHE A 1 221 ? -9.169 -12.012 -0.132 1.00 95.94 221 PHE A C 1
ATOM 1769 O O . PHE A 1 221 ? -9.561 -11.391 -1.118 1.00 95.94 221 PHE A O 1
ATOM 1776 N N . ASP A 1 222 ? -9.174 -13.344 -0.091 1.00 93.44 222 ASP A N 1
ATOM 1777 C CA . ASP A 1 222 ? -9.593 -14.184 -1.212 1.00 93.44 222 ASP A CA 1
ATOM 1778 C C . ASP A 1 222 ? -10.244 -15.485 -0.707 1.00 93.44 222 ASP A C 1
ATOM 1780 O O . ASP A 1 222 ? -11.313 -15.445 -0.102 1.00 93.44 222 ASP A O 1
ATOM 1784 N N . ARG A 1 223 ? -9.599 -16.642 -0.898 1.00 93.19 223 ARG A N 1
ATOM 1785 C CA . ARG A 1 223 ? -10.154 -17.975 -0.602 1.00 93.19 223 ARG A CA 1
ATOM 1786 C C . ARG A 1 223 ? -10.595 -18.207 0.848 1.00 93.19 223 ARG A C 1
ATOM 1788 O O . ARG A 1 223 ? -11.489 -19.017 1.071 1.00 93.19 223 ARG A O 1
ATOM 1795 N N . ASN A 1 224 ? -9.985 -17.518 1.814 1.00 95.06 224 ASN A N 1
ATOM 1796 C CA . ASN A 1 224 ? -10.335 -17.625 3.235 1.00 95.06 224 ASN A CA 1
ATOM 1797 C C . ASN A 1 224 ? -11.228 -16.470 3.709 1.00 95.06 224 ASN A C 1
ATOM 1799 O O . ASN A 1 224 ? -11.543 -16.388 4.896 1.00 95.06 224 ASN A O 1
ATOM 1803 N N . TYR A 1 225 ? -11.643 -15.579 2.807 1.00 97.75 225 TYR A N 1
ATOM 1804 C CA . TYR A 1 225 ? -12.584 -14.531 3.150 1.00 97.75 225 TYR A CA 1
ATOM 1805 C C . TYR A 1 225 ? -14.009 -15.079 3.249 1.00 97.75 225 TYR A C 1
ATOM 1807 O O . TYR A 1 225 ? -14.487 -15.826 2.395 1.00 97.75 225 TYR A O 1
ATOM 1815 N N . SER A 1 226 ? -14.730 -14.631 4.268 1.00 97.00 226 SER A N 1
ATOM 1816 C CA . SER A 1 226 ? -16.181 -14.744 4.345 1.00 97.00 226 SER A CA 1
ATOM 1817 C C . SER A 1 226 ? -16.744 -13.467 4.956 1.00 97.00 226 SER A C 1
ATOM 1819 O O . SER A 1 226 ? -16.009 -12.694 5.571 1.00 97.00 226 SER A O 1
ATOM 1821 N N . ALA A 1 227 ? -18.053 -13.249 4.823 1.00 96.44 227 ALA A N 1
ATOM 1822 C CA . ALA A 1 227 ? -18.691 -12.073 5.400 1.00 96.44 227 ALA A CA 1
ATOM 1823 C C . ALA A 1 227 ? -18.525 -11.990 6.926 1.00 96.44 227 ALA A C 1
ATOM 1825 O O . ALA A 1 227 ? -18.648 -10.900 7.466 1.00 96.44 227 ALA A O 1
ATOM 1826 N N . ASP A 1 228 ? -18.218 -13.084 7.623 1.00 96.19 228 ASP A N 1
ATOM 1827 C CA . ASP A 1 228 ? -18.001 -13.078 9.074 1.00 96.19 228 ASP A CA 1
ATOM 1828 C C . ASP A 1 228 ? -16.592 -12.611 9.470 1.00 96.19 228 ASP A C 1
ATOM 1830 O O . ASP A 1 228 ? -16.387 -12.237 10.622 1.00 96.19 228 ASP A O 1
ATOM 1834 N N . VAL A 1 229 ? -15.650 -12.561 8.519 1.00 97.81 229 VAL A N 1
ATOM 1835 C CA . VAL A 1 229 ? -14.293 -12.056 8.761 1.00 97.81 229 VAL A CA 1
ATOM 1836 C C . VAL A 1 229 ? -14.356 -10.569 9.103 1.00 97.81 229 VAL A C 1
ATOM 1838 O O . VAL A 1 229 ? -14.888 -9.746 8.348 1.00 97.81 229 VAL A O 1
ATOM 1841 N N . THR A 1 230 ? -13.791 -10.232 10.253 1.00 97.44 230 THR A N 1
ATOM 1842 C CA . THR A 1 230 ? -13.772 -8.888 10.826 1.00 97.44 230 THR A CA 1
ATOM 1843 C C . THR A 1 230 ? -12.551 -8.091 10.377 1.00 97.44 230 THR A C 1
ATOM 1845 O O . THR A 1 230 ? -11.519 -8.632 9.976 1.00 97.44 230 THR A O 1
ATOM 1848 N N . MET A 1 231 ? -12.621 -6.766 10.511 1.00 97.94 231 MET A N 1
ATOM 1849 C CA . MET A 1 231 ? -11.459 -5.904 10.296 1.00 97.94 231 MET A CA 1
ATOM 1850 C C . MET A 1 231 ? -10.341 -6.167 11.308 1.00 97.94 231 MET A C 1
ATOM 1852 O O . MET A 1 231 ? -9.180 -5.941 10.980 1.00 97.94 231 MET A O 1
ATOM 1856 N N . ARG A 1 232 ? -10.660 -6.652 12.516 1.00 97.19 232 ARG A N 1
ATOM 1857 C CA . ARG A 1 232 ? -9.643 -7.046 13.499 1.00 97.19 232 ARG A CA 1
ATOM 1858 C C . ARG A 1 232 ? -8.820 -8.225 12.981 1.00 97.19 232 ARG A C 1
ATOM 1860 O O . ARG A 1 232 ? -7.603 -8.103 12.925 1.00 97.19 232 ARG A O 1
ATOM 1867 N N . GLU A 1 233 ? -9.479 -9.282 12.507 1.00 97.88 233 GLU A N 1
ATOM 1868 C CA . GLU A 1 233 ? -8.812 -10.454 11.921 1.00 97.88 233 GLU A CA 1
ATOM 1869 C C . GLU A 1 233 ? -8.000 -10.091 10.670 1.00 97.88 233 GLU A C 1
ATOM 1871 O O . GLU A 1 233 ? -6.891 -10.587 10.489 1.00 97.88 233 GLU A O 1
ATOM 1876 N N . ILE A 1 234 ? -8.511 -9.182 9.828 1.00 98.31 234 ILE A N 1
ATOM 1877 C CA . ILE A 1 234 ? -7.763 -8.655 8.675 1.00 98.31 234 ILE A CA 1
ATOM 1878 C C . ILE A 1 234 ? -6.475 -7.955 9.126 1.00 98.31 234 ILE A C 1
ATOM 1880 O O . ILE A 1 234 ? -5.415 -8.204 8.555 1.00 98.31 234 ILE A O 1
ATOM 1884 N N . LEU A 1 235 ? -6.541 -7.089 10.141 1.00 98.38 235 LEU A N 1
ATOM 1885 C CA . LEU A 1 235 ? -5.361 -6.392 10.658 1.00 98.38 235 LEU A CA 1
ATOM 1886 C C . LEU A 1 235 ? -4.372 -7.351 11.331 1.00 98.38 235 LEU A C 1
ATOM 1888 O O . LEU A 1 235 ? -3.172 -7.202 11.111 1.00 98.38 235 LEU A O 1
ATOM 1892 N N . ASP A 1 236 ? -4.864 -8.338 12.087 1.00 97.94 236 ASP A N 1
ATOM 1893 C CA . ASP A 1 236 ? -4.037 -9.382 12.703 1.00 97.94 236 ASP A CA 1
ATOM 1894 C C . ASP A 1 236 ? -3.291 -10.188 11.621 1.00 97.94 236 ASP A C 1
ATOM 1896 O O . ASP A 1 236 ? -2.094 -10.440 11.751 1.00 97.94 236 ASP A O 1
ATOM 1900 N N . ALA A 1 237 ? -3.963 -10.539 10.518 1.00 97.75 237 ALA A N 1
ATOM 1901 C CA . ALA A 1 237 ? -3.353 -11.259 9.401 1.00 97.75 237 ALA A CA 1
ATOM 1902 C C . ALA A 1 237 ? -2.284 -10.430 8.674 1.00 97.75 237 ALA A C 1
ATOM 1904 O O . ALA A 1 237 ? -1.191 -10.928 8.417 1.00 97.75 237 ALA A O 1
ATOM 1905 N N . VAL A 1 238 ? -2.561 -9.155 8.374 1.00 98.25 238 VAL A N 1
ATOM 1906 C CA . VAL A 1 238 ? -1.572 -8.265 7.736 1.00 98.25 238 VAL A CA 1
ATOM 1907 C C . VAL A 1 238 ? -0.362 -8.048 8.647 1.00 98.25 238 VAL A C 1
ATOM 1909 O O . VAL A 1 238 ? 0.770 -8.066 8.172 1.00 98.25 238 VAL A O 1
ATOM 1912 N N . TYR A 1 239 ? -0.578 -7.880 9.954 1.00 98.06 239 TYR A N 1
ATOM 1913 C CA . TYR A 1 239 ? 0.508 -7.761 10.926 1.00 98.06 239 TYR A CA 1
ATOM 1914 C C . TYR A 1 239 ? 1.320 -9.060 11.029 1.00 98.06 239 TYR A C 1
ATOM 1916 O O . TYR A 1 239 ? 2.548 -9.024 11.021 1.00 98.06 239 TYR A O 1
ATOM 1924 N N . GLY A 1 240 ? 0.642 -10.212 11.067 1.00 97.56 240 GLY A N 1
ATOM 1925 C CA . GLY A 1 240 ? 1.266 -11.535 11.083 1.00 97.56 240 GLY A CA 1
ATOM 1926 C C . GLY A 1 240 ? 2.125 -11.807 9.850 1.00 97.56 240 GLY A C 1
ATOM 1927 O O . GLY A 1 240 ? 3.195 -12.394 9.985 1.00 97.56 240 GLY A O 1
ATOM 1928 N N . LEU A 1 241 ? 1.719 -11.304 8.682 1.00 96.62 241 LEU A N 1
ATOM 1929 C CA . LEU A 1 241 ? 2.477 -11.423 7.437 1.00 96.62 241 LEU A CA 1
ATOM 1930 C C . LEU A 1 241 ? 3.861 -10.760 7.536 1.00 96.62 241 LEU A C 1
ATOM 1932 O O . LEU A 1 241 ? 4.836 -11.323 7.055 1.00 96.62 241 LEU A O 1
ATOM 1936 N N . LEU A 1 242 ? 3.966 -9.621 8.236 1.00 97.75 242 LEU A N 1
ATOM 1937 C CA . LEU A 1 242 ? 5.251 -8.950 8.485 1.00 97.75 242 LEU A CA 1
ATOM 1938 C C . LEU A 1 242 ? 6.154 -9.718 9.465 1.00 97.75 242 LEU A C 1
ATOM 1940 O O . LEU A 1 242 ? 7.369 -9.529 9.457 1.00 97.75 242 LEU A O 1
ATOM 1944 N N . ILE A 1 243 ? 5.578 -10.566 10.321 1.00 97.19 243 ILE A N 1
ATOM 1945 C CA . ILE A 1 243 ? 6.336 -11.440 11.230 1.00 97.19 243 ILE A CA 1
ATOM 1946 C C . ILE A 1 243 ? 6.805 -12.691 10.485 1.00 97.19 243 ILE A C 1
ATOM 1948 O O . ILE A 1 243 ? 7.952 -13.113 10.631 1.00 97.19 243 ILE A O 1
ATOM 1952 N N . LEU A 1 244 ? 5.910 -13.293 9.701 1.00 95.75 244 LEU A N 1
ATOM 1953 C CA . LEU A 1 244 ? 6.124 -14.546 8.989 1.00 95.75 244 LEU A CA 1
ATOM 1954 C C . LEU A 1 244 ? 5.725 -14.382 7.514 1.00 95.75 244 LEU A C 1
ATOM 1956 O O . LEU A 1 244 ? 4.577 -14.661 7.164 1.00 95.75 244 LEU A O 1
ATOM 1960 N N . PRO A 1 245 ? 6.666 -13.965 6.646 1.00 95.38 245 PRO A N 1
ATOM 1961 C CA . PRO A 1 245 ? 6.415 -13.874 5.212 1.00 95.38 245 PRO A CA 1
ATOM 1962 C C . PRO A 1 245 ? 6.033 -15.233 4.603 1.00 95.38 245 PRO A C 1
ATOM 1964 O O . PRO A 1 245 ? 6.660 -16.257 4.887 1.00 95.38 245 PRO A O 1
ATOM 1967 N N . GLU A 1 246 ? 5.033 -15.244 3.721 1.00 94.56 246 GLU A N 1
ATOM 1968 C CA . GLU A 1 246 ? 4.530 -16.440 3.035 1.00 94.56 246 GLU A CA 1
ATOM 1969 C C . GLU A 1 246 ? 5.228 -16.610 1.674 1.00 94.56 246 GLU A C 1
ATOM 1971 O O . GLU A 1 246 ? 4.678 -16.284 0.623 1.00 94.56 246 GLU A O 1
ATOM 1976 N N . ALA A 1 247 ? 6.464 -17.117 1.671 1.00 92.50 247 ALA A N 1
ATOM 1977 C CA . ALA A 1 247 ? 7.267 -17.248 0.446 1.00 92.50 247 ALA A CA 1
ATOM 1978 C C . ALA A 1 247 ? 6.729 -18.271 -0.580 1.00 92.50 247 ALA A C 1
ATOM 1980 O O . ALA A 1 247 ? 7.157 -18.244 -1.733 1.00 92.50 247 ALA A O 1
ATOM 1981 N N . ASP A 1 248 ? 5.795 -19.142 -0.182 1.00 89.81 248 ASP A N 1
ATOM 1982 C CA . ASP A 1 248 ? 5.146 -20.124 -1.065 1.00 89.81 248 ASP A CA 1
ATOM 1983 C C . ASP A 1 248 ? 4.017 -19.516 -1.928 1.00 89.81 248 AS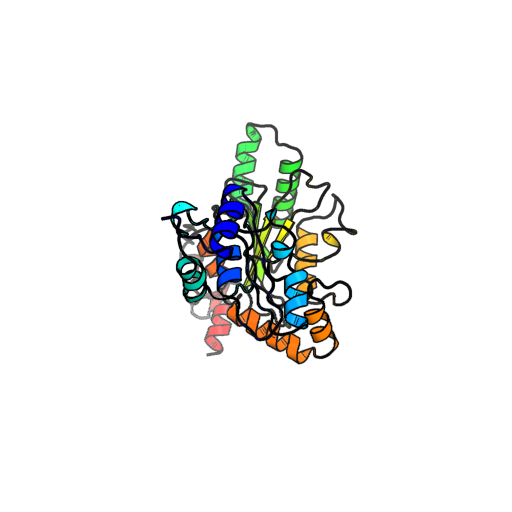P A C 1
ATOM 1985 O O . ASP A 1 248 ? 3.667 -20.087 -2.960 1.00 89.81 248 ASP A O 1
ATOM 1989 N N . ASP A 1 249 ? 3.459 -18.362 -1.531 1.00 87.62 249 ASP A N 1
ATOM 1990 C CA . ASP A 1 249 ? 2.413 -17.616 -2.264 1.00 87.62 249 ASP A CA 1
ATOM 1991 C C . ASP A 1 249 ? 2.815 -16.122 -2.416 1.00 87.62 249 ASP A C 1
ATOM 1993 O O . ASP A 1 249 ? 2.151 -15.228 -1.875 1.00 87.62 249 ASP A O 1
ATOM 1997 N N . PRO A 1 250 ? 3.958 -15.807 -3.070 1.00 88.94 250 PRO A N 1
ATOM 1998 C CA . PRO A 1 250 ? 4.494 -14.450 -3.100 1.00 88.94 250 PRO A CA 1
ATOM 1999 C C . PRO A 1 250 ? 3.891 -13.592 -4.219 1.00 88.94 250 PRO A C 1
ATOM 2001 O O . PRO A 1 250 ? 3.511 -14.090 -5.278 1.00 88.94 250 PRO A O 1
ATOM 2004 N N . LEU A 1 251 ? 3.890 -12.268 -4.022 1.00 87.44 251 LEU A N 1
ATOM 2005 C CA . LEU A 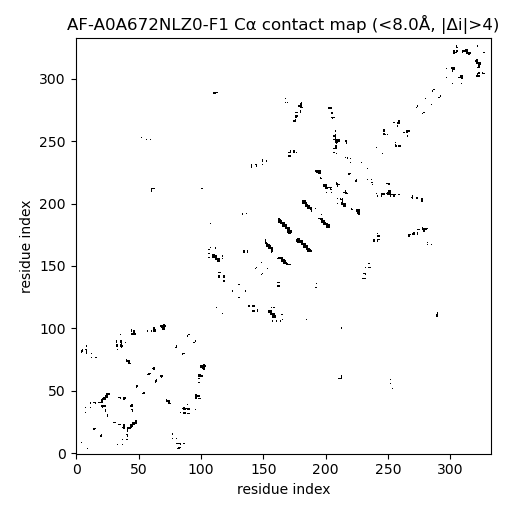1 251 ? 3.659 -11.312 -5.116 1.00 87.44 251 LEU A CA 1
ATOM 2006 C C . LEU A 1 251 ? 4.936 -10.987 -5.880 1.00 87.44 251 LEU A C 1
ATOM 2008 O O . LEU A 1 251 ? 4.871 -10.767 -7.083 1.00 87.44 251 LEU A O 1
ATOM 2012 N N . ASP A 1 252 ? 6.073 -10.928 -5.187 1.00 87.44 252 ASP A N 1
ATOM 2013 C CA . ASP A 1 252 ? 7.385 -10.727 -5.795 1.00 87.44 252 ASP A CA 1
ATOM 2014 C C . ASP A 1 252 ? 8.186 -12.025 -5.645 1.00 87.44 252 ASP A C 1
ATOM 2016 O O . ASP A 1 252 ? 8.759 -12.326 -4.592 1.00 87.44 252 ASP A O 1
ATOM 2020 N N . SER A 1 253 ? 8.174 -12.819 -6.719 1.00 88.31 253 SER A N 1
ATOM 2021 C CA . SER A 1 253 ? 8.823 -14.134 -6.797 1.00 88.31 253 SER A CA 1
ATOM 2022 C C . SER A 1 253 ? 10.325 -14.062 -6.515 1.00 88.31 253 SER A C 1
ATOM 2024 O O . SER A 1 253 ? 10.909 -14.967 -5.922 1.00 88.31 253 SER A O 1
ATOM 2026 N N . ILE A 1 254 ? 10.944 -12.943 -6.875 1.00 88.19 254 ILE A N 1
ATOM 2027 C CA . ILE A 1 254 ? 12.354 -12.684 -6.637 1.00 88.19 254 ILE A CA 1
ATOM 2028 C C . ILE A 1 254 ? 12.626 -12.414 -5.158 1.00 88.19 254 ILE A C 1
ATOM 2030 O O . ILE A 1 254 ? 13.621 -12.900 -4.627 1.00 88.19 254 ILE A O 1
ATOM 2034 N N . LEU A 1 255 ? 11.797 -11.597 -4.504 1.00 92.19 255 LEU A N 1
ATOM 2035 C CA . LEU A 1 255 ? 11.936 -11.337 -3.072 1.00 92.19 255 LEU A CA 1
ATOM 2036 C C . LEU A 1 255 ? 11.711 -12.610 -2.263 1.00 92.19 255 LEU A C 1
ATOM 2038 O O . LEU A 1 255 ? 12.397 -12.830 -1.270 1.00 92.19 255 LEU A O 1
ATOM 2042 N N . ALA A 1 256 ? 10.789 -13.465 -2.704 1.00 92.88 256 ALA A N 1
ATOM 2043 C CA . ALA A 1 256 ? 10.589 -14.778 -2.109 1.00 92.88 256 ALA A CA 1
ATOM 2044 C C . ALA A 1 256 ? 11.818 -15.681 -2.276 1.00 92.88 256 ALA A C 1
ATOM 2046 O O . ALA A 1 256 ? 12.262 -16.289 -1.305 1.00 92.88 256 ALA A O 1
ATOM 2047 N N . GLU A 1 257 ? 12.416 -15.728 -3.471 1.00 92.12 257 GLU A N 1
ATOM 2048 C CA . GLU A 1 257 ? 13.666 -16.460 -3.702 1.00 92.12 257 GLU A CA 1
ATOM 2049 C C . GLU A 1 257 ? 14.797 -15.928 -2.809 1.00 92.12 257 GLU A C 1
ATOM 2051 O O . GLU A 1 257 ? 15.511 -16.712 -2.183 1.00 92.12 257 GLU A O 1
ATOM 2056 N N . GLU A 1 258 ? 14.945 -14.607 -2.694 1.00 93.44 258 GLU A N 1
ATOM 2057 C CA . GLU A 1 258 ? 15.950 -13.983 -1.829 1.00 93.44 258 GLU A CA 1
ATOM 2058 C C . GLU A 1 258 ? 15.712 -14.320 -0.353 1.00 93.44 258 GLU A C 1
ATOM 2060 O O . GLU A 1 258 ? 16.647 -14.707 0.344 1.00 93.44 258 GLU A O 1
ATOM 2065 N N . PHE A 1 259 ? 14.461 -14.275 0.107 1.00 94.44 259 PHE A N 1
ATOM 2066 C CA . PHE A 1 259 ? 14.090 -14.662 1.467 1.00 94.44 259 PHE A CA 1
ATOM 2067 C C . PHE A 1 259 ? 14.439 -16.130 1.767 1.00 94.44 259 PHE A C 1
ATOM 2069 O O . PHE A 1 259 ? 14.952 -16.436 2.844 1.00 94.44 259 PHE A O 1
ATOM 2076 N N . LEU A 1 260 ? 14.201 -17.037 0.813 1.00 94.31 260 LEU A N 1
ATOM 2077 C CA . LEU A 1 260 ? 14.469 -18.470 0.967 1.00 94.31 260 LEU A CA 1
ATOM 2078 C C . LEU A 1 260 ? 15.957 -18.830 0.848 1.00 94.31 260 LEU A C 1
ATOM 2080 O O . LEU A 1 260 ? 16.412 -19.777 1.489 1.00 94.31 260 LEU A O 1
ATOM 2084 N N . THR A 1 261 ? 16.715 -18.112 0.018 1.00 95.50 261 THR A N 1
ATOM 2085 C CA . THR A 1 261 ? 18.111 -18.456 -0.314 1.00 95.50 261 THR A CA 1
ATOM 2086 C C . THR A 1 261 ? 19.148 -17.614 0.424 1.00 95.50 261 THR A C 1
ATOM 2088 O O . THR A 1 261 ? 20.294 -18.039 0.560 1.00 95.50 261 THR A O 1
ATOM 2091 N N . SER A 1 262 ? 18.794 -16.409 0.870 1.00 95.25 262 SER A N 1
ATOM 2092 C CA . SER A 1 262 ? 19.701 -15.417 1.460 1.00 95.25 262 SER A CA 1
ATOM 2093 C C . SER A 1 262 ? 18.960 -14.519 2.454 1.00 95.25 262 SER A C 1
ATOM 2095 O O . SER A 1 262 ? 18.883 -13.298 2.290 1.00 95.25 262 SER A O 1
ATOM 2097 N N . LYS A 1 263 ? 18.422 -15.135 3.509 1.00 94.50 263 LYS A N 1
ATOM 2098 C CA . LYS A 1 263 ? 17.585 -14.467 4.510 1.00 94.50 263 LYS A CA 1
ATOM 2099 C C . LYS A 1 263 ? 18.249 -13.232 5.127 1.00 94.50 263 LYS A C 1
ATOM 2101 O O . LYS A 1 263 ? 17.586 -12.215 5.283 1.00 94.50 263 LYS A O 1
ATOM 2106 N N . GLU A 1 264 ? 19.548 -13.267 5.420 1.00 96.38 264 GLU A N 1
ATOM 2107 C CA . GLU A 1 264 ? 20.261 -12.118 5.993 1.00 96.38 264 GLU A CA 1
ATOM 2108 C C . GLU A 1 264 ? 20.297 -10.913 5.042 1.00 96.38 264 GLU A C 1
ATOM 2110 O O . GLU A 1 264 ? 20.169 -9.776 5.493 1.00 96.38 264 GLU A O 1
ATOM 2115 N N . LEU A 1 265 ? 20.448 -11.149 3.732 1.00 96.19 265 LEU A N 1
ATOM 2116 C CA . LEU A 1 265 ? 20.421 -10.079 2.729 1.00 96.19 265 LEU A CA 1
ATOM 2117 C C . LEU A 1 265 ? 19.023 -9.473 2.622 1.00 96.19 265 LEU A C 1
ATOM 2119 O O . LEU A 1 265 ? 18.896 -8.251 2.640 1.00 96.19 265 LEU A O 1
ATOM 2123 N N . TYR A 1 266 ? 17.993 -10.323 2.580 1.00 96.75 266 TYR A N 1
ATOM 2124 C CA . TYR A 1 266 ? 16.600 -9.885 2.571 1.00 96.75 266 TYR A CA 1
ATOM 2125 C C . TYR A 1 266 ? 16.276 -9.032 3.803 1.00 96.75 266 TYR A C 1
ATOM 2127 O O . TYR A 1 266 ? 15.743 -7.931 3.687 1.00 96.75 266 TYR A O 1
ATOM 2135 N N . GLU A 1 267 ? 16.624 -9.521 4.996 1.00 97.25 267 GLU A N 1
ATOM 2136 C CA . GLU A 1 267 ? 16.355 -8.815 6.247 1.00 97.25 267 GLU A CA 1
ATOM 2137 C C . GLU A 1 267 ? 17.127 -7.498 6.342 1.00 97.25 267 GLU A C 1
ATOM 2139 O O . GLU A 1 267 ? 16.592 -6.520 6.860 1.00 97.25 267 GLU A O 1
ATOM 2144 N N . GLN A 1 268 ? 18.365 -7.443 5.843 1.00 98.06 268 GLN A N 1
ATOM 2145 C CA . GLN A 1 268 ? 19.129 -6.199 5.813 1.00 98.06 268 GLN A CA 1
ATOM 2146 C C . GLN A 1 268 ? 18.505 -5.184 4.850 1.00 98.06 268 GLN A C 1
ATOM 2148 O O . GLN A 1 268 ? 18.289 -4.040 5.241 1.00 98.06 268 GLN A O 1
ATOM 2153 N N . ALA A 1 269 ? 18.144 -5.606 3.635 1.00 97.44 269 ALA A N 1
ATOM 2154 C CA . ALA A 1 269 ? 17.476 -4.744 2.664 1.00 97.44 269 ALA A CA 1
ATOM 2155 C C . ALA A 1 269 ? 16.130 -4.223 3.197 1.00 97.44 269 ALA A C 1
ATOM 2157 O O . ALA A 1 269 ? 15.827 -3.040 3.056 1.00 97.44 269 ALA A O 1
ATOM 2158 N N . ALA A 1 270 ? 15.354 -5.073 3.876 1.00 98.06 270 ALA A N 1
ATOM 2159 C CA . ALA A 1 270 ? 14.093 -4.679 4.495 1.00 98.06 270 ALA A CA 1
ATOM 2160 C C . ALA A 1 270 ? 14.270 -3.697 5.666 1.00 98.06 270 ALA A C 1
ATOM 2162 O O . ALA A 1 270 ? 13.457 -2.783 5.818 1.00 98.06 270 ALA A O 1
ATOM 2163 N N . LYS A 1 271 ? 15.341 -3.829 6.461 1.00 98.19 271 LYS A N 1
ATOM 2164 C CA . LYS A 1 271 ? 15.696 -2.845 7.502 1.00 98.19 271 LYS A CA 1
ATOM 2165 C C . LYS A 1 271 ? 16.061 -1.498 6.896 1.00 98.19 271 LYS A C 1
ATOM 2167 O O . LYS A 1 271 ? 15.578 -0.468 7.367 1.00 98.19 271 LYS A O 1
ATOM 2172 N N . ASP A 1 272 ? 16.886 -1.510 5.853 1.00 98.12 272 ASP A N 1
ATOM 2173 C CA . ASP A 1 272 ? 17.324 -0.294 5.170 1.00 98.12 272 ASP A CA 1
ATOM 2174 C C . ASP A 1 272 ? 16.126 0.427 4.528 1.00 98.12 272 ASP A C 1
ATOM 2176 O O . ASP A 1 272 ? 15.953 1.632 4.714 1.00 98.12 272 ASP A O 1
ATOM 2180 N N . ASP A 1 273 ? 15.240 -0.316 3.858 1.00 97.94 273 ASP A N 1
ATOM 2181 C CA . ASP A 1 273 ? 13.993 0.205 3.289 1.00 97.94 273 ASP A CA 1
ATOM 2182 C C . ASP A 1 273 ? 13.066 0.791 4.364 1.00 97.94 273 ASP A C 1
ATOM 2184 O O . ASP A 1 273 ? 12.581 1.915 4.221 1.00 97.94 273 ASP A O 1
ATOM 2188 N N . THR A 1 274 ? 12.889 0.089 5.487 1.00 98.19 274 THR A N 1
ATOM 2189 C CA . THR A 1 274 ? 12.089 0.561 6.630 1.00 98.19 274 THR A CA 1
ATOM 2190 C C . THR A 1 274 ? 12.642 1.875 7.189 1.00 98.19 274 THR A C 1
ATOM 2192 O O . THR A 1 274 ? 11.883 2.814 7.439 1.00 98.19 274 THR A O 1
ATOM 2195 N N . ALA A 1 275 ? 13.964 1.986 7.335 1.00 97.12 275 ALA A N 1
ATOM 2196 C CA . ALA A 1 275 ? 14.623 3.196 7.820 1.00 97.12 275 ALA A CA 1
ATOM 2197 C C . ALA A 1 275 ? 14.511 4.384 6.847 1.00 97.12 275 ALA A C 1
ATOM 2199 O O . ALA A 1 275 ? 14.611 5.533 7.275 1.00 97.12 275 ALA A O 1
ATOM 2200 N N . ILE A 1 276 ? 14.297 4.134 5.554 1.00 97.19 276 ILE A N 1
ATOM 2201 C CA . ILE A 1 276 ? 14.112 5.179 4.539 1.00 97.19 276 ILE A CA 1
ATOM 2202 C C . ILE A 1 276 ? 12.636 5.572 4.438 1.00 97.19 276 ILE A C 1
ATOM 2204 O O . ILE A 1 276 ? 12.300 6.754 4.519 1.00 97.19 276 ILE A O 1
ATOM 2208 N N . ASN A 1 277 ? 11.743 4.596 4.291 1.00 96.88 277 ASN A N 1
ATOM 2209 C CA . ASN A 1 277 ? 10.353 4.824 3.896 1.00 96.88 277 ASN A CA 1
ATOM 2210 C C . ASN A 1 277 ? 9.383 4.920 5.079 1.00 96.88 277 ASN A C 1
ATOM 2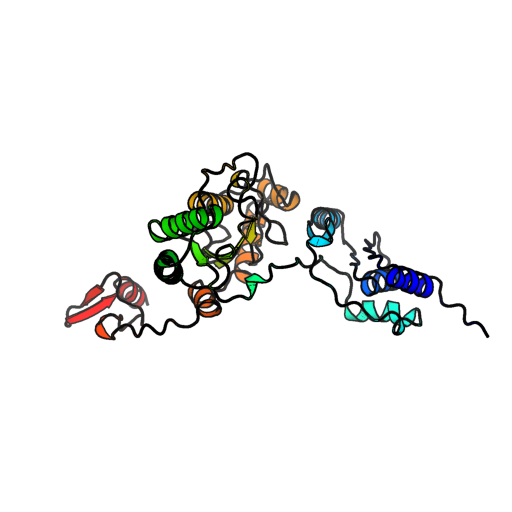212 O O . ASN A 1 277 ? 8.393 5.645 4.996 1.00 96.88 277 ASN A O 1
ATOM 2216 N N . ALA A 1 278 ? 9.676 4.251 6.195 1.00 96.94 278 ALA A N 1
ATOM 2217 C CA . ALA A 1 278 ? 8.787 4.131 7.353 1.00 96.94 278 ALA A CA 1
ATOM 2218 C C . ALA A 1 278 ? 9.343 4.823 8.616 1.00 96.94 278 ALA A C 1
ATOM 2220 O O . ALA A 1 278 ? 8.937 4.512 9.734 1.00 96.94 278 ALA A O 1
ATOM 2221 N N . HIS A 1 279 ? 10.269 5.774 8.456 1.00 92.69 279 HIS A N 1
ATOM 2222 C CA . HIS A 1 279 ? 10.978 6.440 9.560 1.00 92.69 279 HIS A CA 1
ATOM 2223 C C . HIS A 1 279 ? 10.124 7.406 10.392 1.00 92.69 279 HIS A C 1
ATOM 2225 O O . HIS A 1 279 ? 10.539 7.842 11.469 1.00 92.69 279 HIS A O 1
ATOM 2231 N N . GLN A 1 280 ? 8.959 7.811 9.884 1.00 92.06 280 GLN A N 1
ATOM 2232 C CA . GLN A 1 280 ? 8.087 8.738 10.596 1.00 92.06 280 GLN A CA 1
ATOM 2233 C C . GLN A 1 280 ? 7.494 8.067 11.837 1.00 92.06 280 GLN A C 1
ATOM 2235 O O . GLN A 1 280 ? 7.169 6.884 11.832 1.00 92.06 280 GLN A O 1
ATOM 2240 N N . SER A 1 281 ? 7.323 8.825 12.920 1.00 88.94 281 SER A N 1
ATOM 2241 C CA . SER A 1 281 ? 6.653 8.305 14.112 1.00 88.94 281 SER A CA 1
ATOM 2242 C C . SER A 1 281 ? 5.133 8.320 13.938 1.00 88.94 281 SER A C 1
ATOM 2244 O O . SER A 1 281 ? 4.581 9.210 13.286 1.00 88.94 281 SER A O 1
ATOM 2246 N N . MET A 1 282 ? 4.432 7.397 14.609 1.00 84.06 282 MET A N 1
ATOM 2247 C CA . MET A 1 282 ? 2.961 7.421 14.677 1.00 84.06 282 MET A CA 1
ATOM 2248 C C . MET A 1 282 ? 2.412 8.779 15.127 1.00 84.06 282 MET A C 1
ATOM 2250 O O . MET A 1 282 ? 1.401 9.225 14.603 1.00 84.06 282 MET A O 1
ATOM 2254 N N . GLU A 1 283 ? 3.075 9.449 16.076 1.00 84.38 283 GLU A N 1
ATOM 2255 C CA . GLU A 1 283 ? 2.651 10.768 16.565 1.00 84.38 283 GLU A CA 1
ATOM 2256 C C . GLU A 1 283 ? 2.742 11.834 15.461 1.00 84.38 283 GLU A C 1
ATOM 2258 O O . GLU A 1 283 ? 1.864 12.688 15.357 1.00 84.38 283 GLU A O 1
ATOM 2263 N N . SER A 1 284 ? 3.781 11.780 14.619 1.00 87.25 284 SER A N 1
ATOM 2264 C CA . SER A 1 284 ? 3.940 12.690 13.478 1.00 87.25 284 SER A CA 1
ATOM 2265 C C . SER A 1 284 ? 2.857 12.460 12.427 1.00 87.25 284 SER A C 1
ATOM 2267 O O . SER A 1 284 ? 2.234 13.416 11.967 1.00 87.25 284 SER A O 1
ATOM 2269 N N . ILE A 1 285 ? 2.600 11.194 12.091 1.00 86.00 285 ILE A N 1
ATOM 2270 C CA . ILE A 1 285 ? 1.554 10.801 11.141 1.00 86.00 285 ILE A CA 1
ATOM 2271 C C . ILE A 1 285 ? 0.173 11.207 11.677 1.00 86.00 285 ILE A C 1
ATOM 2273 O O . ILE A 1 285 ? -0.612 11.826 10.965 1.00 86.00 285 ILE A O 1
ATOM 2277 N N . GLU A 1 286 ? -0.128 10.951 12.953 1.00 82.44 286 GLU A N 1
ATOM 2278 C CA . GLU A 1 286 ? -1.411 11.345 13.550 1.00 82.44 286 GLU A CA 1
ATOM 2279 C C . GLU A 1 286 ? -1.620 12.867 13.487 1.00 82.44 286 GLU A C 1
ATOM 2281 O O . GLU A 1 286 ? -2.687 13.326 13.068 1.00 82.44 286 GLU A O 1
ATOM 2286 N N . LYS A 1 287 ? -0.588 13.655 13.824 1.00 84.50 287 LYS A N 1
ATOM 2287 C CA . LYS A 1 287 ? -0.629 15.124 13.726 1.00 84.50 287 LYS A CA 1
ATOM 2288 C C . LYS A 1 287 ? -0.874 15.612 12.301 1.00 84.50 287 LYS A C 1
ATOM 2290 O O . LYS A 1 287 ? -1.599 16.588 12.123 1.00 84.50 287 LYS A O 1
ATOM 2295 N N . GLN A 1 288 ? -0.298 14.947 11.300 1.00 85.31 288 GLN A N 1
ATOM 2296 C CA . GLN A 1 288 ? -0.475 15.309 9.894 1.00 85.31 288 GLN A CA 1
ATOM 2297 C C . GLN A 1 288 ? -1.942 15.218 9.451 1.00 85.31 288 GLN A C 1
ATOM 2299 O O . GLN A 1 288 ? -2.402 16.082 8.706 1.00 85.31 288 GLN A O 1
ATOM 2304 N N . TYR A 1 289 ? -2.677 14.195 9.899 1.00 80.62 289 TYR A N 1
ATOM 2305 C CA . TYR A 1 289 ? -4.013 13.904 9.368 1.00 80.62 289 TYR A CA 1
ATOM 2306 C C . TYR A 1 289 ? -5.177 14.354 10.258 1.00 80.62 289 TYR A C 1
ATOM 2308 O O . TYR A 1 289 ? -6.241 14.685 9.736 1.00 80.62 289 TYR A O 1
ATOM 2316 N N . ILE A 1 290 ? -4.994 14.377 11.580 1.00 78.88 290 ILE A N 1
ATOM 2317 C CA . ILE A 1 290 ? -6.047 14.734 12.550 1.00 78.88 290 ILE A CA 1
ATOM 2318 C C . ILE A 1 290 ? -5.851 16.164 13.078 1.00 78.88 290 ILE A C 1
ATOM 2320 O O . ILE A 1 290 ? -6.787 16.765 13.606 1.00 78.88 290 ILE A O 1
ATOM 2324 N N . GLY A 1 291 ? -4.661 16.743 12.886 1.00 68.75 291 GLY A N 1
ATOM 2325 C CA . GLY A 1 291 ? -4.259 18.000 13.511 1.00 68.75 291 GLY A CA 1
ATOM 2326 C C . GLY A 1 291 ? -3.873 17.819 14.981 1.00 68.75 291 GLY A C 1
ATOM 2327 O O . GLY A 1 291 ? -3.854 16.707 15.514 1.00 68.75 291 GLY A O 1
ATOM 2328 N N . GLU A 1 292 ? -3.541 18.919 15.657 1.00 60.06 292 GLU A N 1
ATOM 2329 C CA . GLU A 1 292 ? -3.352 18.894 17.108 1.00 60.06 292 GLU A CA 1
ATOM 2330 C C . GLU A 1 292 ? -4.710 18.724 17.794 1.00 60.06 292 GLU A C 1
ATOM 2332 O O . GLU A 1 292 ? -5.684 19.407 17.481 1.00 60.06 292 GLU A O 1
ATOM 2337 N N . SER A 1 293 ? -4.798 17.785 18.735 1.00 51.62 293 SER A N 1
ATOM 2338 C CA . SER A 1 293 ? -5.961 17.725 19.606 1.00 51.62 293 SER A CA 1
ATOM 2339 C C . SER A 1 293 ? -5.947 18.960 20.508 1.00 51.62 293 SER A C 1
ATOM 2341 O O . SER A 1 293 ? 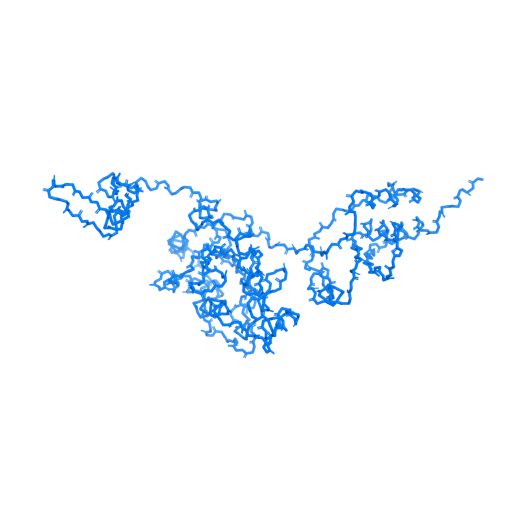-5.152 18.997 21.444 1.00 51.62 293 SER A O 1
ATOM 2343 N N . ASP A 1 294 ? -6.869 19.903 20.302 1.00 44.50 294 ASP A N 1
ATOM 2344 C CA . ASP A 1 294 ? -7.158 21.041 21.205 1.00 44.50 294 ASP A CA 1
ATOM 2345 C C . ASP A 1 294 ? -7.697 20.605 22.588 1.00 44.50 294 ASP A C 1
ATOM 2347 O O . ASP A 1 294 ? -8.344 21.364 23.312 1.00 44.50 294 ASP A O 1
ATOM 2351 N N . VAL A 1 295 ? -7.477 19.350 22.985 1.00 52.69 295 VAL A N 1
ATOM 2352 C CA . VAL A 1 295 ? -7.727 18.921 24.354 1.00 52.69 295 VAL A CA 1
ATOM 2353 C C . VAL A 1 295 ? -6.566 19.460 25.178 1.00 52.69 295 VAL A C 1
ATOM 2355 O O . VAL A 1 295 ? -5.544 18.791 25.320 1.00 52.69 295 VAL A O 1
ATOM 2358 N N . GLU A 1 296 ? -6.716 20.678 25.709 1.00 52.34 296 GLU A N 1
ATOM 2359 C CA . GLU A 1 296 ? -5.883 21.169 26.808 1.00 52.34 296 GLU A CA 1
ATOM 2360 C C . GLU A 1 296 ? -5.979 20.148 27.943 1.00 52.34 296 GLU A C 1
ATOM 2362 O O . GLU A 1 296 ? -6.942 20.120 28.713 1.00 52.34 296 GLU A O 1
ATOM 2367 N N . VAL A 1 297 ? -4.996 19.250 28.013 1.00 62.56 297 VAL A N 1
ATOM 2368 C CA . VAL A 1 297 ? -4.867 18.327 29.132 1.00 62.56 297 VAL A CA 1
ATOM 2369 C C . VAL A 1 297 ? -4.550 19.202 30.340 1.00 62.56 297 VAL A C 1
ATOM 2371 O O . VAL A 1 297 ? -3.528 19.895 30.324 1.00 62.56 297 VAL A O 1
ATOM 2374 N N . PRO A 1 298 ? -5.405 19.220 31.380 1.00 76.38 298 PRO A N 1
ATOM 2375 C CA . PRO A 1 298 ? -5.156 20.039 32.552 1.00 76.38 298 PRO A CA 1
ATOM 2376 C C . PRO A 1 298 ? -3.730 19.808 33.075 1.00 76.38 298 PRO A C 1
ATOM 2378 O O . PRO A 1 298 ? -3.331 18.649 33.201 1.00 76.38 298 PRO A O 1
ATOM 2381 N N . PRO A 1 299 ? -2.964 20.857 33.436 1.00 78.56 299 PRO A N 1
ATOM 2382 C CA . PRO A 1 299 ? -1.540 20.718 33.766 1.00 78.56 299 PRO A CA 1
ATOM 2383 C C . PRO A 1 299 ? -1.241 19.699 34.875 1.00 78.56 299 PRO A C 1
ATOM 2385 O O . PRO A 1 299 ? -0.166 19.116 34.920 1.00 78.56 299 PRO A O 1
ATOM 2388 N N . HIS A 1 300 ? -2.208 19.452 35.762 1.00 82.56 300 HIS A N 1
ATOM 2389 C CA . HIS A 1 300 ? -2.098 18.480 36.850 1.00 82.56 300 HIS A CA 1
ATOM 2390 C C . HIS A 1 300 ? -2.174 17.009 36.399 1.00 82.56 300 HIS A C 1
ATOM 2392 O O . HIS A 1 300 ? -1.893 16.120 37.200 1.00 82.56 300 HIS A O 1
ATOM 2398 N N . LEU A 1 301 ? -2.562 16.744 35.148 1.00 82.81 301 LEU A N 1
ATOM 2399 C CA . LEU A 1 301 ? -2.603 15.409 34.543 1.00 82.81 301 LEU A CA 1
ATOM 2400 C C . LEU A 1 301 ? -1.396 15.134 33.639 1.00 82.81 301 LEU A C 1
ATOM 2402 O O . LEU A 1 301 ? -1.291 14.038 33.092 1.00 82.81 301 LEU A O 1
ATOM 2406 N N . VAL A 1 302 ? -0.494 16.103 33.479 1.00 84.19 302 VAL A N 1
ATOM 2407 C CA . VAL A 1 302 ? 0.685 16.004 32.617 1.00 84.19 302 VAL A CA 1
ATOM 2408 C C . VAL A 1 302 ? 1.926 15.770 33.470 1.00 84.19 302 VAL A C 1
ATOM 2410 O O . VAL A 1 302 ? 2.149 16.444 34.477 1.00 84.19 302 VAL A O 1
ATOM 2413 N N . CYS A 1 303 ? 2.762 14.822 33.057 1.00 83.44 303 CYS A N 1
ATOM 2414 C CA . CYS A 1 303 ? 4.044 14.590 33.695 1.00 83.44 303 CYS A CA 1
ATOM 2415 C C . CYS A 1 303 ? 5.013 15.752 33.407 1.00 83.44 303 CYS A C 1
ATOM 2417 O O . CYS A 1 303 ? 5.289 16.025 32.236 1.00 83.44 303 CYS A O 1
ATOM 2419 N N . PRO A 1 304 ? 5.621 16.375 34.438 1.00 83.44 304 PRO A N 1
ATOM 2420 C CA . PRO A 1 304 ? 6.567 17.478 34.249 1.00 83.44 304 PRO A CA 1
ATOM 2421 C C . PRO A 1 304 ? 7.839 17.111 33.472 1.00 83.44 304 PRO A C 1
ATOM 2423 O O . PRO A 1 304 ? 8.498 18.000 32.946 1.00 83.44 304 PRO A O 1
ATOM 2426 N N . LEU A 1 305 ? 8.211 15.825 33.436 1.00 83.44 305 LEU A N 1
ATOM 2427 C CA . LEU A 1 305 ? 9.415 15.348 32.746 1.00 83.44 305 LEU A CA 1
ATOM 2428 C C . LEU A 1 305 ? 9.157 15.023 31.273 1.00 83.44 305 LEU A C 1
ATOM 2430 O O . LEU A 1 305 ? 9.982 15.354 30.431 1.00 83.44 305 LEU A O 1
ATOM 2434 N N . SER A 1 306 ? 8.034 14.371 30.957 1.00 79.81 306 SER A N 1
ATOM 2435 C CA . SER A 1 306 ? 7.754 13.905 29.592 1.00 79.81 306 SER A CA 1
ATOM 2436 C C . SER A 1 306 ? 6.842 14.831 28.791 1.00 79.81 306 SER A C 1
ATOM 2438 O O . SER A 1 306 ? 6.748 14.674 27.576 1.00 79.81 306 SER A O 1
ATOM 2440 N N . GLY A 1 307 ? 6.118 15.749 29.442 1.00 76.56 307 GLY A N 1
ATOM 2441 C CA . GLY A 1 307 ? 5.094 16.570 28.789 1.00 76.56 307 GLY A CA 1
ATOM 2442 C C . GLY A 1 307 ? 3.883 15.769 28.286 1.00 76.56 307 GLY A C 1
ATOM 2443 O O . GLY A 1 307 ? 3.034 16.319 27.591 1.00 76.56 307 GLY A O 1
ATOM 2444 N N . LYS A 1 308 ? 3.786 14.478 28.634 1.00 78.88 308 LYS A N 1
ATOM 2445 C CA . LYS A 1 308 ? 2.680 13.579 28.271 1.00 78.88 308 LYS A CA 1
ATOM 2446 C C . LYS A 1 308 ? 1.753 13.355 29.467 1.00 78.88 308 LYS A C 1
ATOM 2448 O O . LYS A 1 308 ? 2.160 13.519 30.617 1.00 78.88 308 LYS A O 1
ATOM 2453 N N . MET A 1 309 ? 0.505 12.978 29.198 1.00 79.38 309 MET A N 1
ATOM 2454 C CA . MET A 1 309 ? -0.468 12.625 30.237 1.00 79.38 309 MET A CA 1
ATOM 2455 C C . MET A 1 309 ? 0.032 11.438 31.078 1.00 79.38 309 MET A C 1
ATOM 2457 O O . MET A 1 309 ? 0.645 10.521 30.531 1.00 79.38 309 MET A O 1
ATOM 2461 N N . PHE A 1 310 ? -0.230 11.445 32.386 1.00 80.12 310 PHE A N 1
ATOM 2462 C CA . PHE A 1 310 ? 0.098 10.318 33.262 1.00 80.12 310 PHE A CA 1
ATOM 2463 C C . PHE A 1 310 ? -0.658 9.048 32.848 1.00 80.12 310 PHE A C 1
ATOM 2465 O O . PHE A 1 310 ? -1.878 9.063 32.692 1.00 80.12 310 PHE A O 1
ATOM 2472 N N . ILE A 1 311 ? 0.079 7.948 32.728 1.00 80.31 311 ILE A N 1
ATOM 2473 C CA . ILE A 1 311 ? -0.421 6.588 32.512 1.00 80.31 311 ILE A CA 1
ATOM 2474 C C . ILE A 1 311 ? -0.174 5.755 33.779 1.00 80.31 311 ILE A C 1
ATOM 2476 O O . ILE A 1 311 ? -1.088 5.089 34.257 1.00 80.31 311 ILE A O 1
ATOM 2480 N N . ASP A 1 312 ? 1.025 5.840 34.363 1.00 86.12 312 ASP A N 1
ATOM 2481 C CA . ASP A 1 312 ? 1.421 5.168 35.608 1.00 86.12 312 ASP A CA 1
ATOM 2482 C C . ASP A 1 312 ? 2.197 6.149 36.517 1.00 86.12 312 ASP A C 1
ATOM 2484 O O . ASP A 1 312 ? 3.435 6.145 36.575 1.00 86.12 312 ASP A O 1
ATOM 2488 N N . PRO A 1 313 ? 1.479 7.059 37.207 1.00 88.38 313 PRO A N 1
ATOM 2489 C CA . PRO A 1 313 ? 2.093 8.096 38.023 1.00 88.38 313 PRO A CA 1
ATOM 2490 C C . PRO A 1 313 ? 2.752 7.527 39.289 1.00 88.38 313 PRO A C 1
ATOM 2492 O O . PRO A 1 313 ? 2.116 6.876 40.118 1.00 88.38 313 PRO A O 1
ATOM 2495 N N . VAL A 1 314 ? 4.021 7.873 39.502 1.00 89.25 314 VAL A N 1
ATOM 2496 C CA . VAL A 1 314 ? 4.820 7.533 40.683 1.00 89.25 314 VAL A CA 1
ATOM 2497 C C . VAL A 1 314 ? 5.139 8.796 41.470 1.00 89.25 314 VAL A C 1
ATOM 2499 O O . VAL A 1 314 ? 5.573 9.814 40.927 1.00 89.25 314 VAL A O 1
ATOM 2502 N N . LYS A 1 315 ? 4.947 8.730 42.789 1.00 90.88 315 LYS A N 1
ATOM 2503 C CA . LYS A 1 315 ? 5.228 9.841 43.698 1.00 90.88 315 LYS A CA 1
ATOM 2504 C C . LYS A 1 315 ? 6.655 9.747 44.240 1.00 90.88 315 LYS A C 1
ATOM 2506 O O . LYS A 1 315 ? 7.008 8.786 44.920 1.00 90.88 315 LYS A O 1
ATOM 2511 N N . ALA A 1 316 ? 7.468 10.762 43.972 1.00 85.69 316 ALA A N 1
ATOM 2512 C CA . ALA A 1 316 ? 8.814 10.889 44.514 1.00 85.69 316 ALA A CA 1
ATOM 2513 C C . ALA A 1 316 ? 8.790 11.267 46.008 1.00 85.69 316 ALA A C 1
ATOM 2515 O O . ALA A 1 316 ? 7.817 11.831 46.516 1.00 85.69 316 ALA A O 1
ATOM 2516 N N . LYS A 1 317 ? 9.908 11.035 46.714 1.00 82.81 317 LYS A N 1
ATOM 2517 C CA . LYS A 1 317 ? 10.062 11.379 48.146 1.00 82.81 317 LYS A CA 1
ATOM 2518 C C . LYS A 1 317 ? 9.801 12.863 48.453 1.00 82.81 317 LYS A C 1
ATOM 2520 O O . LYS A 1 317 ? 9.385 13.181 49.559 1.00 82.81 317 LYS A O 1
ATOM 2525 N N . GLY A 1 318 ? 10.006 13.753 47.478 1.00 81.31 318 GLY A N 1
ATOM 2526 C CA . GLY A 1 318 ? 9.731 15.192 47.584 1.00 81.31 318 GLY A CA 1
ATOM 2527 C C . GLY A 1 318 ? 8.274 15.601 47.334 1.00 81.31 318 GLY A C 1
ATOM 2528 O O . GLY A 1 318 ? 7.992 16.789 47.261 1.00 81.31 318 GLY A O 1
ATOM 2529 N N . GLY A 1 319 ? 7.351 14.650 47.158 1.00 83.25 319 GLY A N 1
ATOM 2530 C CA . GLY A 1 319 ? 5.929 14.927 46.927 1.00 83.25 319 GLY A CA 1
ATOM 2531 C C . GLY A 1 319 ? 5.540 15.172 45.466 1.00 83.25 319 GLY A C 1
ATOM 2532 O O . GLY A 1 319 ? 4.349 15.130 45.163 1.00 83.25 319 GLY A O 1
ATOM 2533 N N . TYR A 1 320 ? 6.515 15.354 44.572 1.00 85.50 320 TYR A N 1
ATOM 2534 C CA . TYR A 1 320 ? 6.314 15.461 43.125 1.00 85.50 320 TYR A CA 1
ATOM 2535 C C . TYR A 1 320 ? 5.846 14.137 42.513 1.00 85.50 320 TYR A C 1
ATOM 2537 O O . TYR A 1 320 ? 6.255 13.065 42.960 1.00 85.50 320 TYR A O 1
ATOM 2545 N N . VAL A 1 321 ? 5.002 14.221 41.486 1.00 88.50 321 VAL A N 1
ATOM 2546 C CA . VAL A 1 321 ? 4.478 13.068 40.745 1.00 88.50 321 VAL A CA 1
ATOM 2547 C C . VAL A 1 321 ? 5.058 13.085 39.337 1.00 88.50 321 VAL A C 1
ATOM 2549 O O . VAL A 1 321 ? 5.046 14.117 38.668 1.00 88.50 321 VAL A O 1
ATOM 2552 N N . TYR A 1 322 ? 5.563 11.941 38.895 1.00 89.88 322 TYR A N 1
ATOM 2553 C CA . TYR A 1 322 ? 6.148 11.754 37.573 1.00 89.88 322 TYR A CA 1
ATOM 2554 C C . TYR A 1 322 ? 5.642 10.448 36.958 1.00 89.88 322 TYR A C 1
ATOM 2556 O O . TYR A 1 322 ? 5.184 9.564 37.670 1.00 89.88 322 TYR A O 1
ATOM 2564 N N . GLU A 1 323 ? 5.721 10.319 35.641 1.00 91.88 323 GLU A N 1
ATOM 2565 C CA . GLU A 1 323 ? 5.422 9.070 34.946 1.00 91.88 323 GLU A CA 1
ATOM 2566 C C . GLU A 1 323 ? 6.552 8.065 35.204 1.00 91.88 323 GLU A C 1
ATOM 2568 O O . GLU A 1 323 ? 7.727 8.434 35.105 1.00 91.88 323 GLU A O 1
ATOM 2573 N N . ARG A 1 324 ? 6.219 6.805 35.523 1.00 85.38 324 ARG A N 1
ATOM 2574 C CA . ARG A 1 324 ? 7.218 5.779 35.867 1.00 85.38 324 ARG A CA 1
ATOM 2575 C C . ARG A 1 324 ? 8.283 5.642 34.786 1.00 85.38 324 ARG A C 1
ATOM 2577 O O . ARG A 1 324 ? 9.470 5.758 35.081 1.00 85.38 324 ARG A O 1
ATOM 2584 N N . ARG A 1 325 ? 7.847 5.477 33.532 1.00 84.75 325 ARG A N 1
ATOM 2585 C CA . ARG A 1 325 ? 8.750 5.341 32.378 1.00 84.75 325 ARG A CA 1
ATOM 2586 C C . ARG A 1 325 ? 9.651 6.562 32.202 1.00 84.75 325 ARG A C 1
ATOM 2588 O O . ARG A 1 325 ? 10.837 6.406 31.949 1.00 84.75 325 ARG A O 1
ATOM 2595 N N . ALA A 1 326 ? 9.113 7.764 32.414 1.00 85.31 326 ALA A N 1
ATOM 2596 C CA . ALA A 1 326 ? 9.876 9.003 32.274 1.00 85.31 326 ALA A CA 1
ATOM 2597 C C . ALA A 1 326 ? 10.981 9.133 33.337 1.00 85.31 326 ALA A C 1
ATOM 2599 O O . ALA A 1 326 ? 12.073 9.603 33.029 1.00 85.31 326 ALA A O 1
ATOM 2600 N N . ILE A 1 327 ? 10.731 8.695 34.579 1.00 86.12 327 ILE A N 1
ATOM 2601 C CA . ILE A 1 327 ? 11.785 8.629 35.604 1.00 86.12 327 ILE A CA 1
ATOM 2602 C C . ILE A 1 327 ? 12.819 7.561 35.242 1.00 86.12 327 ILE A C 1
ATOM 2604 O O . ILE A 1 327 ? 14.015 7.810 35.356 1.00 86.12 327 ILE A O 1
ATOM 2608 N N . GLU A 1 328 ? 12.376 6.368 34.843 1.00 86.12 328 GLU A N 1
ATOM 2609 C CA . GLU A 1 328 ? 13.274 5.257 34.511 1.00 86.12 328 GLU A CA 1
ATOM 2610 C C . GLU A 1 328 ? 14.212 5.596 33.347 1.00 86.12 328 GLU A C 1
ATOM 2612 O O . GLU A 1 328 ? 15.377 5.209 33.380 1.00 86.12 328 GLU A O 1
ATOM 2617 N N . GLU A 1 329 ? 13.735 6.334 32.345 1.00 85.38 329 GLU A N 1
ATOM 2618 C CA . GLU A 1 329 ? 14.557 6.864 31.252 1.00 85.38 329 GLU A CA 1
ATOM 2619 C C . GLU A 1 329 ? 15.522 7.949 31.742 1.00 85.38 329 GLU A C 1
ATOM 2621 O O . GLU A 1 329 ? 16.713 7.885 31.449 1.00 85.38 329 GLU A O 1
ATOM 2626 N N . HIS A 1 330 ? 15.043 8.899 32.551 1.00 82.12 330 HIS A N 1
ATOM 2627 C CA . HIS A 1 330 ? 15.863 9.999 33.068 1.00 82.12 330 HIS A CA 1
ATOM 2628 C C . HIS A 1 330 ? 16.961 9.549 34.047 1.00 82.12 330 HIS A C 1
ATOM 2630 O O . HIS A 1 330 ? 17.989 10.205 34.164 1.00 82.12 330 HIS A O 1
ATOM 2636 N N . LEU A 1 331 ? 16.762 8.438 34.763 1.00 81.06 331 LEU A N 1
ATOM 2637 C CA . LEU A 1 331 ? 17.764 7.859 35.669 1.00 81.06 331 LEU A CA 1
ATOM 2638 C C . LEU A 1 331 ? 18.775 6.942 34.960 1.00 81.06 331 LEU A C 1
ATOM 2640 O O . LEU A 1 331 ? 19.744 6.522 35.591 1.00 81.06 331 LEU A O 1
ATOM 2644 N N . LYS A 1 332 ? 18.536 6.583 33.691 1.00 76.94 332 LYS A N 1
ATOM 2645 C CA . LYS A 1 332 ? 19.467 5.788 32.869 1.00 76.94 332 LYS A CA 1
ATOM 2646 C C . LYS A 1 332 ? 20.503 6.646 32.131 1.00 76.94 332 LYS A C 1
ATOM 2648 O O . LYS A 1 332 ? 21.477 6.081 31.637 1.00 76.94 332 LYS A O 1
ATOM 2653 N N . THR A 1 333 ? 20.288 7.959 32.047 1.00 53.75 333 THR A N 1
ATOM 2654 C CA . THR A 1 333 ? 21.239 8.975 31.551 1.00 53.75 333 THR A CA 1
ATOM 2655 C C . THR A 1 333 ? 22.119 9.522 32.661 1.00 53.75 333 THR A C 1
ATOM 2657 O O . THR A 1 333 ? 23.329 9.700 32.409 1.00 53.75 333 THR A O 1
#

Solvent-accessible surface area (backbone atoms only — not comparable to full-atom values): 18894 Å² total; per-residue (Å²): 140,79,81,77,65,51,70,66,45,53,49,40,46,53,31,44,77,66,73,42,64,35,70,44,77,50,85,72,90,77,84,58,41,53,61,34,19,40,9,43,52,30,49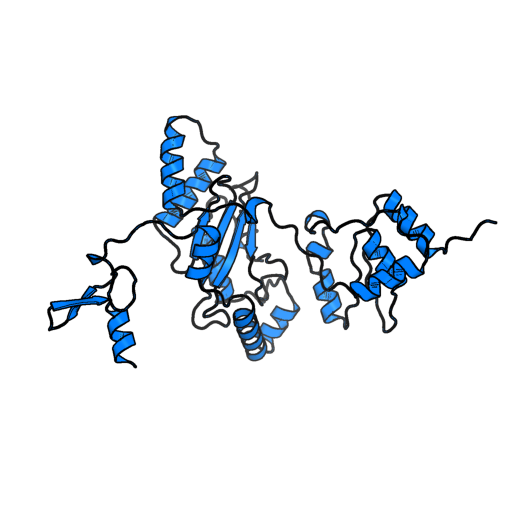,33,45,27,32,59,54,92,45,72,70,54,43,49,55,46,69,70,32,63,34,68,74,30,72,88,42,30,45,85,60,84,64,62,63,70,86,72,64,74,48,64,62,59,27,34,54,48,31,80,77,63,56,67,46,88,72,64,53,63,49,72,65,80,68,76,79,52,57,32,36,56,52,68,60,54,52,54,52,48,64,60,52,54,78,78,57,86,77,55,71,52,59,50,52,53,49,50,45,51,48,48,45,66,78,60,58,56,96,53,46,49,64,27,36,31,74,86,45,81,48,33,31,41,33,42,33,51,36,54,78,100,36,44,37,39,83,16,33,39,38,30,39,38,37,54,51,93,58,37,56,77,40,67,59,51,58,30,40,68,38,66,64,71,45,29,31,32,39,97,79,18,46,63,55,58,52,66,71,50,91,66,47,50,63,83,66,46,65,65,60,52,51,50,50,58,55,45,39,71,74,53,70,56,59,92,62,41,66,33,64,65,50,20,49,36,47,75,77,37,45,70,60,42,42,50,52,20,30,55,40,23,63,68,57,11,59,56,50,68,71,58,55,46,40,73,53,58,42,80,77,86,68,79,70,58,73,91,50,39,16,84,86,68,76,40,69,58,85,54,71,40,72,46,98,86,73,50,63,35,30,49,69,51,50,58,54,63,73,72,110

Foldseek 3Di:
DDDPAPPLLVVLLVCLVVLHADEEEDPDDDDDLSVQLSNVQSQHFYAYQPDPLLVVLQVLDVVNVDVVQADGHDHDDSVQRRHSVSSNVVCVVPPGDSHGATDDDPCVPAFWAALVVLLVVVVVVVVPDDDDPQLVQLNVLSVVCVVPPDPFKGWTAGPVDSQKIKMWGQADPPALLHLFIWIKMWGHDPCPPQAGIFIFTPFAFLAFQAGRNGGGDDCCRPVVDHNPDGPVNVVVRVNVCRVPPDLVRGSSVVLSVCCVPPVVVSSVVRNVSRVVGRNDDPVRVCCVRNNDDPPPPPPVQAFPQPRHGAPDWDADPVRHIHHPVSVVVVVVD

pLDDT: mean 88.91, std 10.2, range [35.0, 98.38]

Organism: Sinocyclocheilus grahami (NCBI:txid75366)

Secondary structure (DSSP, 8-state):
------HHHHHHHHHHHTT----EE--SSS--HHHHHHHHHTT--EE--SSHHHHHHHHH-HHHH-GGGBPPP-PPPGGG--SHHHHHHHHHHH-S-S-PPB---GGGGS-B--HHHHHHHHHHHTTT----HHHHHHHHHHHHHHHS--TTEEEEEBSS-TTEEEEEEEPPTTSTTTT-EEEEEEE--TTTTTS--EEEESS---BTTB-TT-BB--GGGTTT--TT--HHHHHHHHHHHHHS--TTS-SSHHHHHHHHH-HHHHHHHHHHHHHHHS-S-HHHHHHHHH--------GGGB-TTTSSBPSSEEE-TTS-EEEHHHHHHHTT-